Protein AF-A0A9D5DMY6-F1 (afdb_monomer)

Radius of gyration: 23.55 Å; Cα contacts (8 Å, |Δi|>4): 207; chains: 1; bounding box: 53×50×68 Å

Solvent-accessible surface area (backbone atoms only — not comparable to full-atom values): 11155 Å² total; per-residue (Å²): 135,60,70,64,59,59,49,52,59,48,48,54,53,47,53,51,51,44,48,54,36,50,52,50,26,50,52,25,48,51,47,42,73,74,47,94,54,80,62,29,62,55,25,51,52,49,24,53,51,29,49,51,52,39,57,52,52,29,71,75,62,81,53,55,72,67,31,50,52,48,51,49,54,48,52,53,47,25,54,50,26,44,51,49,14,53,50,26,47,56,51,32,78,48,63,64,59,62,54,49,76,69,39,96,70,62,87,77,63,56,69,70,57,56,53,54,49,72,70,53,39,70,51,13,52,26,17,20,26,42,15,25,14,51,29,25,41,52,49,23,48,54,46,49,50,47,69,75,70,43,90,80,49,46,70,67,55,52,53,49,50,48,48,55,56,60,65,32,63,59,63,68,47,84,72,90,51,66,81,85,53,66,32,35,70,45,18,21,51,51,19,22,23,48,34,44,52,52,49,48,51,52,52,28,65,77,66,68,58,80,131

Foldseek 3Di:
DDPVVVVVVVLVVLVVVLVVLVVQLVVLVVCLVPDPDPCNVVSVVSNVVSVVVNVVSCVVRVDDPVQVVVLVVLLVLLVVLQVLLVVLQVVLVDQVLVVQVPDPPVPPDDPVNSVVSVVQDSLLSSLLSNLLSVLSNVLSVLSVCLSVPPPGDDVVSLVVSLVVLCPDCLQPDPPPDPPVPSHSPNSNSNNNNVNSVVVSVCSCVVVVDDD

Secondary structure (DSSP, 8-state):
--HHHHHHHHHHHHHHHHHHHHHHHHHHHHHHHH--STHHHHHHHHHHHHHHHHHHHHHHHT--HHHHHHHHHHHHHHHHHHHHHHHHHHHTTS-HHHHHHT-TTGGGS-HHHHHHHHTS-HHHHHHHHHHHHHHHHHHHHHHHHHHHH-SS--HHHHHHHHHHHHTSHHHHS-----TT---HHHHHHHHHHHHHHHHHHHHHHHTT---

Nearest PDB structures (foldseek):
  3i9w-assembly1_A  TM=2.716E-01  e=3.504E-01  Escherichia coli K-12
  6v1v-assembly1_A  TM=2.824E-01  e=7.196E+00  Bacillus thuringiensis
  6uuj-assembly3_H  TM=2.412E-01  e=6.245E+00  Mycobacterium tuberculosis H37Rv

Organism: NCBI:txid444060

pLDDT: mean 80.14, std 13.22, range [41.59, 97.25]

Sequence (211 aa):
MTDYRKRMFRGAKIEDCIRDFIDMESCALEQIRNDETEFVLFSKGMHTAYQFVVNRMVRDFEYNKEELKLKQKLSELEKMYRRLAETNLEQSKQDLFQTVEQSYYDVDVPEDALEELKELSPDYQKGMFEGMSFAYEDVANYISIIISNVENINDKSVNQLISLISSNNFVNKEIDLDEESKTYKSGFASGAKAGFKLTVVELKERFSV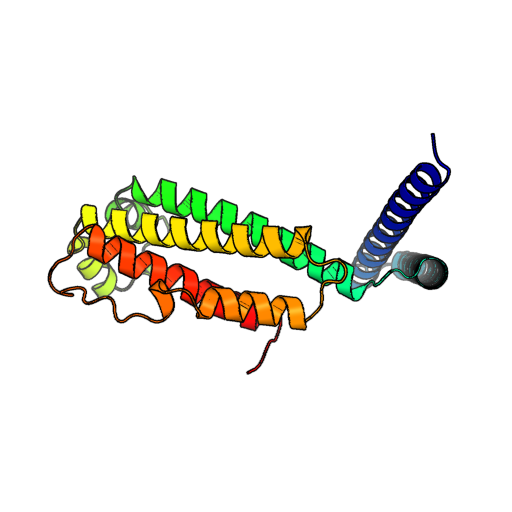HV

Mean predicted aligned error: 13.04 Å

Structure (mmCIF, N/CA/C/O backbone):
data_AF-A0A9D5DMY6-F1
#
_entry.id   AF-A0A9D5DMY6-F1
#
loop_
_atom_site.group_PDB
_atom_site.id
_atom_site.type_symbol
_atom_site.label_atom_id
_atom_site.label_alt_id
_atom_site.label_comp_id
_atom_site.label_asym_id
_atom_site.label_entity_id
_atom_site.label_seq_id
_atom_site.pdbx_PDB_ins_code
_atom_site.Cartn_x
_atom_site.Cartn_y
_atom_site.Cartn_z
_atom_site.occupancy
_atom_site.B_iso_or_equiv
_atom_site.auth_seq_id
_atom_site.auth_comp_id
_atom_site.auth_asym_id
_atom_site.auth_atom_id
_atom_site.pdbx_PDB_model_num
ATOM 1 N N . MET A 1 1 ? -22.949 33.245 11.644 1.00 47.78 1 MET A N 1
ATOM 2 C CA . MET A 1 1 ? -22.132 32.011 11.581 1.00 47.78 1 MET A CA 1
ATOM 3 C C . MET A 1 1 ? -22.892 30.909 12.295 1.00 47.78 1 MET A C 1
ATOM 5 O O . MET A 1 1 ? -23.075 30.985 13.503 1.00 47.78 1 MET A O 1
ATOM 9 N N . THR A 1 2 ? -23.448 30.000 11.506 1.00 44.19 2 THR A N 1
ATOM 10 C CA . THR A 1 2 ? -24.515 29.059 11.854 1.00 44.19 2 THR A CA 1
ATOM 11 C C . THR A 1 2 ? -24.075 28.022 12.883 1.00 44.19 2 THR A C 1
ATOM 13 O O . THR A 1 2 ? -22.950 27.528 12.861 1.00 44.19 2 THR A O 1
ATOM 16 N N . ASP A 1 3 ? -24.993 27.698 13.787 1.00 51.50 3 ASP A N 1
ATOM 17 C CA . ASP A 1 3 ? -24.846 26.790 14.929 1.00 51.50 3 ASP A CA 1
ATOM 18 C C . ASP A 1 3 ? -24.268 25.407 14.550 1.00 51.50 3 ASP A C 1
ATOM 20 O O . ASP A 1 3 ? -23.544 24.781 15.319 1.00 51.50 3 ASP A O 1
ATOM 24 N N . TYR A 1 4 ? -24.478 24.996 13.296 1.00 45.81 4 TYR A N 1
ATOM 25 C CA . TYR A 1 4 ? -23.876 23.828 12.654 1.00 45.81 4 TYR A CA 1
ATOM 26 C C . TYR A 1 4 ? -22.339 23.851 12.633 1.00 45.81 4 TYR A C 1
ATOM 28 O O . TYR A 1 4 ? -21.707 22.885 13.049 1.00 45.81 4 TYR A O 1
ATOM 36 N N . ARG A 1 5 ? -21.711 24.974 12.239 1.00 41.59 5 ARG A N 1
ATOM 37 C CA . ARG A 1 5 ? -20.241 25.103 12.274 1.00 41.59 5 ARG A CA 1
ATOM 38 C C . ARG A 1 5 ? -19.723 24.967 13.703 1.00 41.59 5 ARG A C 1
ATOM 40 O O . ARG A 1 5 ? -18.728 24.292 13.917 1.00 41.59 5 ARG A O 1
ATOM 47 N N . LYS A 1 6 ? -20.405 25.553 14.695 1.00 49.75 6 LYS A N 1
ATOM 48 C CA . LYS A 1 6 ? -20.010 25.429 16.110 1.00 49.75 6 LYS A CA 1
ATOM 49 C C . LYS A 1 6 ? -20.139 23.995 16.630 1.00 49.75 6 LYS A C 1
ATOM 51 O O . LYS A 1 6 ? -19.290 23.590 17.415 1.00 49.75 6 LYS A O 1
ATOM 56 N N . ARG A 1 7 ? -21.155 23.234 16.202 1.00 55.56 7 ARG A N 1
ATOM 57 C CA . ARG A 1 7 ? -21.294 21.804 16.534 1.00 55.56 7 ARG A CA 1
ATOM 58 C C . ARG A 1 7 ? -20.220 20.955 15.858 1.00 55.56 7 ARG A C 1
ATOM 60 O O . ARG A 1 7 ? -19.576 20.195 16.561 1.00 55.56 7 ARG A O 1
ATOM 67 N N . MET A 1 8 ? -19.938 21.174 14.573 1.00 49.50 8 MET A N 1
ATOM 68 C CA . MET A 1 8 ? -18.842 20.513 13.842 1.00 49.50 8 MET A CA 1
ATOM 69 C C . MET A 1 8 ? -17.470 20.788 14.482 1.00 49.50 8 MET A C 1
ATOM 71 O O . MET A 1 8 ? -16.704 19.866 14.724 1.00 49.50 8 MET A O 1
ATOM 75 N N . PHE A 1 9 ? -17.179 22.043 14.851 1.00 51.41 9 PHE A N 1
ATOM 76 C CA . PHE A 1 9 ? -15.938 22.400 15.556 1.00 51.41 9 PHE A CA 1
ATOM 77 C C . PHE A 1 9 ? -15.857 21.825 16.977 1.00 51.41 9 PHE A C 1
ATOM 79 O O . PHE A 1 9 ? -14.757 21.649 17.494 1.00 51.41 9 PHE A O 1
ATOM 86 N N . ARG A 1 10 ? -16.994 21.579 17.640 1.00 58.56 10 ARG A N 1
ATOM 87 C CA . ARG A 1 10 ? -17.034 20.891 18.939 1.00 58.56 10 ARG A CA 1
ATOM 88 C C . ARG A 1 10 ? -16.872 19.380 18.770 1.00 58.56 10 ARG A C 1
ATOM 90 O O . ARG A 1 10 ? -16.133 18.807 19.550 1.00 58.56 10 ARG A O 1
ATOM 97 N N . GLY A 1 11 ? -17.490 18.778 17.752 1.00 59.38 11 GLY A N 1
ATOM 98 C CA . GLY A 1 11 ? -17.336 17.364 17.397 1.00 59.38 11 GLY A CA 1
ATOM 99 C C . GLY A 1 11 ? -15.883 17.014 17.086 1.00 59.38 11 GLY A C 1
ATOM 100 O O . GLY A 1 11 ? -15.313 16.192 17.787 1.00 59.38 11 GLY A O 1
ATOM 101 N N . ALA A 1 12 ? -15.239 17.755 16.176 1.00 60.34 12 ALA A N 1
ATOM 102 C CA . ALA A 1 12 ? -13.826 17.553 15.835 1.00 60.34 12 ALA A CA 1
ATOM 103 C C . ALA A 1 12 ? -12.894 17.644 17.062 1.00 60.34 12 ALA A C 1
ATOM 105 O O . ALA A 1 12 ? -12.031 16.799 17.254 1.00 60.34 12 ALA A O 1
ATOM 106 N N . LYS A 1 13 ? -13.122 18.612 17.963 1.00 72.81 13 LYS A N 1
ATOM 107 C CA . LYS A 1 13 ? -12.342 18.731 19.210 1.00 72.81 13 LYS A CA 1
ATOM 108 C C . LYS A 1 13 ? -12.569 17.578 20.184 1.00 72.81 13 LYS A C 1
ATOM 110 O O . LYS A 1 13 ? -11.696 17.280 20.988 1.00 72.81 13 LYS A O 1
ATOM 115 N N . ILE A 1 14 ? -13.758 16.989 20.171 1.00 72.25 14 ILE A N 1
ATOM 116 C CA . ILE A 1 14 ? -14.109 15.885 21.061 1.00 72.25 14 ILE A CA 1
ATOM 117 C C . ILE A 1 14 ? -13.548 14.577 20.508 1.00 72.25 14 ILE A C 1
ATOM 119 O O . ILE A 1 14 ? -13.027 13.790 21.287 1.00 72.25 14 ILE A O 1
ATOM 123 N N . GLU A 1 15 ? -13.559 14.388 19.189 1.00 71.62 15 GLU A N 1
ATOM 124 C CA . GLU A 1 15 ? -12.861 13.292 18.509 1.00 71.62 15 GLU A CA 1
ATOM 125 C C . GLU A 1 15 ? -11.348 13.330 18.753 1.00 71.62 15 GLU A C 1
ATOM 127 O O . GLU A 1 15 ? -10.766 12.289 19.063 1.00 71.62 15 GLU A O 1
ATOM 132 N N . ASP A 1 16 ? -10.730 14.516 18.687 1.00 75.81 16 ASP A N 1
ATOM 133 C CA . ASP A 1 16 ? -9.316 14.715 19.029 1.00 75.81 16 ASP A CA 1
ATOM 134 C C . ASP A 1 16 ? -9.046 14.320 20.490 1.00 75.81 16 ASP A C 1
ATOM 136 O O . ASP A 1 16 ? -8.151 13.525 20.761 1.00 75.81 16 ASP A O 1
ATOM 140 N N . CYS A 1 17 ? -9.883 14.766 21.436 1.00 78.75 17 CYS A N 1
ATOM 141 C CA . CYS A 1 17 ? -9.757 14.359 22.839 1.00 78.75 17 CYS A CA 1
ATOM 142 C C . CYS A 1 17 ? -9.954 12.849 23.048 1.00 78.75 17 CYS A C 1
ATOM 144 O O . CYS A 1 17 ? -9.254 12.251 23.862 1.00 78.75 17 CYS A O 1
ATOM 146 N N . ILE A 1 18 ? -10.903 12.216 22.346 1.00 79.75 18 ILE A N 1
ATOM 147 C CA . ILE A 1 18 ? -11.092 10.758 22.413 1.00 79.75 18 ILE A CA 1
ATOM 148 C C . ILE A 1 18 ? -9.828 10.049 21.915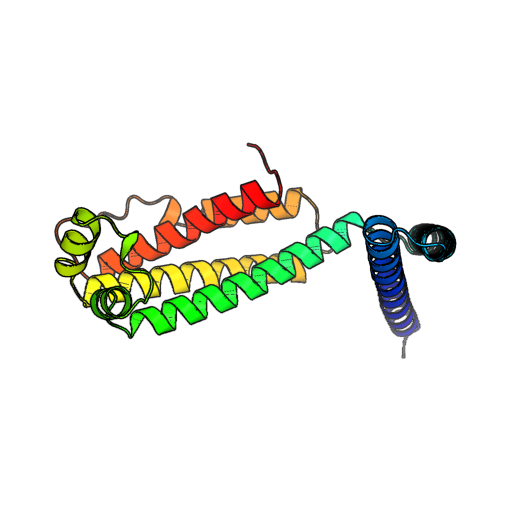 1.00 79.75 18 ILE A C 1
ATOM 150 O O . ILE A 1 18 ? -9.394 9.085 22.544 1.00 79.75 18 ILE A O 1
ATOM 154 N N . ARG A 1 19 ? -9.221 10.534 20.823 1.00 80.06 19 ARG A N 1
ATOM 155 C CA . ARG A 1 19 ? -7.981 9.975 20.270 1.00 80.06 19 ARG A CA 1
ATOM 156 C C . ARG A 1 19 ? -6.813 10.123 21.246 1.00 80.06 19 ARG A C 1
ATOM 158 O O . ARG A 1 19 ? -6.161 9.123 21.528 1.00 80.06 19 ARG A O 1
ATOM 165 N N . ASP A 1 20 ? -6.630 11.299 21.841 1.00 84.12 20 ASP A N 1
ATOM 166 C CA . ASP A 1 20 ? -5.591 11.531 22.851 1.00 84.12 20 ASP A CA 1
ATOM 167 C C . ASP A 1 20 ? -5.714 10.543 24.024 1.00 84.12 20 ASP A C 1
ATOM 169 O O . ASP A 1 20 ? -4.726 9.962 24.471 1.00 84.12 20 ASP A O 1
ATOM 173 N N . PHE A 1 21 ? -6.937 10.290 24.504 1.00 85.38 21 PHE A N 1
ATOM 174 C CA . PHE A 1 21 ? -7.157 9.325 25.582 1.00 85.38 21 PHE A CA 1
ATOM 175 C C . PHE A 1 21 ? -6.931 7.867 25.160 1.00 85.38 21 PHE A C 1
ATOM 177 O O . PHE A 1 21 ? -6.506 7.071 25.996 1.00 85.38 21 PHE A O 1
ATOM 184 N N . ILE A 1 22 ? -7.172 7.504 23.896 1.00 82.81 22 ILE A N 1
ATOM 185 C CA . ILE A 1 22 ? -6.845 6.171 23.357 1.00 82.81 22 ILE A CA 1
ATOM 186 C C . ILE A 1 22 ? -5.324 5.976 23.266 1.00 82.81 22 ILE A C 1
ATOM 188 O O . ILE A 1 22 ? -4.818 4.896 23.590 1.00 82.81 22 ILE A O 1
ATOM 192 N N . ASP A 1 23 ? -4.586 7.007 22.863 1.00 85.19 23 ASP A N 1
ATOM 193 C CA . ASP A 1 23 ? -3.125 6.952 22.781 1.00 85.19 23 ASP A CA 1
ATOM 194 C C . ASP A 1 23 ? -2.513 6.845 24.189 1.00 85.19 23 ASP A C 1
ATOM 196 O O . ASP A 1 23 ? -1.637 6.011 24.436 1.00 85.19 23 ASP A O 1
ATOM 200 N N . MET A 1 24 ? -3.051 7.595 25.159 1.00 86.69 24 MET A N 1
ATOM 201 C CA . MET A 1 24 ? -2.672 7.475 26.573 1.00 86.69 24 MET A CA 1
ATOM 202 C C . MET A 1 24 ? -3.040 6.108 27.177 1.00 86.69 24 MET A C 1
ATOM 204 O O . MET A 1 24 ? -2.240 5.537 27.920 1.00 86.69 24 MET A O 1
ATOM 208 N N . GLU A 1 25 ? -4.214 5.551 26.847 1.00 87.50 25 GLU A N 1
ATOM 209 C CA . GLU A 1 25 ? -4.630 4.192 27.238 1.00 87.50 25 GLU A CA 1
ATOM 210 C C . GLU A 1 25 ? -3.621 3.142 26.752 1.00 87.50 25 GLU A C 1
ATOM 212 O O . GLU A 1 25 ? -3.266 2.231 27.508 1.00 87.50 25 GLU A O 1
ATOM 217 N N . SER A 1 26 ? -3.165 3.278 25.503 1.00 84.12 26 SER A N 1
ATOM 218 C CA . SER A 1 26 ? -2.227 2.358 24.851 1.00 84.12 26 SER A CA 1
ATOM 219 C C . SER A 1 26 ? -0.826 2.464 25.455 1.00 84.12 26 SER A C 1
ATOM 221 O O . SER A 1 26 ? -0.232 1.444 25.798 1.00 84.12 26 SER A O 1
ATOM 223 N N . CYS A 1 27 ? -0.343 3.686 25.694 1.00 85.81 27 CYS A N 1
ATOM 224 C CA . CYS A 1 27 ? 0.931 3.932 26.369 1.00 85.81 27 CYS A CA 1
ATOM 225 C C . CYS A 1 27 ? 0.942 3.353 27.797 1.00 85.81 27 CYS A C 1
ATOM 227 O O . CYS A 1 27 ? 1.873 2.646 28.180 1.00 85.81 27 CYS A O 1
ATOM 229 N N . ALA A 1 28 ? -0.136 3.555 28.565 1.00 85.56 28 ALA A N 1
ATOM 230 C CA . ALA A 1 28 ? -0.273 2.960 29.895 1.00 85.56 28 ALA A CA 1
ATOM 231 C C . ALA A 1 28 ? -0.290 1.420 29.843 1.00 85.56 28 ALA A C 1
ATOM 233 O O . ALA A 1 28 ? 0.262 0.765 30.724 1.00 85.56 28 ALA A O 1
ATOM 234 N N . LEU A 1 29 ? -0.888 0.822 28.806 1.00 85.31 29 LEU A N 1
ATOM 235 C CA . LEU A 1 29 ? -0.885 -0.630 28.615 1.00 85.31 29 LEU A CA 1
ATOM 236 C C . LEU A 1 29 ? 0.511 -1.179 28.296 1.00 85.31 29 LEU A C 1
ATOM 238 O O . LEU A 1 29 ? 0.875 -2.243 28.795 1.00 85.31 29 LEU A O 1
ATOM 242 N N . GLU A 1 30 ? 1.295 -0.470 27.487 1.00 85.00 30 GLU A N 1
ATOM 243 C CA . GLU A 1 30 ? 2.692 -0.827 27.218 1.00 85.00 30 GLU A CA 1
ATOM 244 C C . GLU A 1 30 ? 3.554 -0.723 28.476 1.00 85.00 30 GLU A C 1
ATOM 246 O O . GLU A 1 30 ? 4.330 -1.634 28.755 1.00 85.00 30 GLU A O 1
ATOM 251 N N . GLN A 1 31 ? 3.355 0.318 29.290 1.00 83.94 31 GLN A N 1
ATOM 252 C CA . GLN A 1 31 ? 4.013 0.448 30.592 1.00 83.94 31 GLN A CA 1
ATOM 253 C C . GLN A 1 31 ? 3.684 -0.743 31.501 1.00 83.94 31 GLN A C 1
ATOM 255 O O . GLN A 1 31 ? 4.590 -1.362 32.040 1.00 83.94 31 GLN A O 1
ATOM 260 N N . ILE A 1 32 ? 2.416 -1.165 31.588 1.00 86.00 32 ILE A N 1
ATOM 261 C CA . ILE A 1 32 ? 2.023 -2.363 32.360 1.00 86.00 32 ILE A CA 1
ATOM 262 C C . ILE A 1 32 ? 2.742 -3.632 31.877 1.00 86.00 32 ILE A C 1
ATOM 264 O O . ILE A 1 32 ? 3.010 -4.517 32.686 1.00 86.00 32 ILE A O 1
ATOM 268 N N . ARG A 1 33 ? 2.988 -3.760 30.568 1.00 82.88 33 ARG A N 1
ATOM 269 C CA . ARG A 1 33 ? 3.619 -4.947 29.969 1.00 82.88 33 ARG A CA 1
ATOM 270 C C . ARG A 1 33 ? 5.134 -4.980 30.158 1.00 82.88 33 ARG A C 1
ATOM 272 O O . ARG A 1 33 ? 5.691 -6.072 30.177 1.00 82.88 33 ARG A O 1
ATOM 279 N N . ASN A 1 34 ? 5.767 -3.815 30.269 1.00 80.00 34 ASN A N 1
ATOM 280 C CA . ASN A 1 34 ? 7.222 -3.672 30.261 1.00 80.00 34 ASN A CA 1
ATOM 281 C C . ASN A 1 34 ? 7.824 -3.354 31.643 1.00 80.00 34 ASN A C 1
ATOM 283 O O . ASN A 1 34 ? 9.029 -3.515 31.810 1.00 80.00 34 ASN A O 1
ATOM 287 N N . ASP A 1 35 ? 7.029 -2.904 32.621 1.00 73.19 35 ASP A N 1
ATOM 288 C CA . ASP A 1 35 ? 7.499 -2.632 33.986 1.00 73.19 35 ASP A CA 1
ATOM 289 C C . ASP A 1 35 ? 7.342 -3.854 34.912 1.00 73.19 35 ASP A C 1
ATOM 291 O O . ASP A 1 35 ? 6.283 -4.476 34.974 1.00 73.19 35 ASP A O 1
ATOM 295 N N . GLU A 1 36 ? 8.372 -4.144 35.713 1.00 64.25 36 GLU A N 1
ATOM 296 C CA . GLU A 1 36 ? 8.329 -5.128 36.816 1.00 64.25 36 GLU A CA 1
ATOM 297 C C . GLU A 1 36 ? 8.209 -4.456 38.202 1.00 64.25 36 GLU A C 1
ATOM 299 O O . GLU A 1 36 ? 8.236 -5.116 39.242 1.00 64.25 36 GLU A O 1
ATOM 304 N N . THR A 1 37 ? 8.088 -3.126 38.234 1.00 70.69 37 THR A N 1
ATOM 305 C CA . THR A 1 37 ? 8.169 -2.311 39.455 1.00 70.69 37 THR A CA 1
ATOM 306 C C . THR A 1 37 ? 6.796 -1.917 40.027 1.00 70.69 37 THR A C 1
ATOM 308 O O . THR A 1 37 ? 5.738 -2.177 39.456 1.00 70.69 37 THR A O 1
ATOM 311 N N . GLU A 1 38 ? 6.789 -1.246 41.183 1.00 65.25 38 GLU A N 1
ATOM 312 C CA . GLU A 1 38 ? 5.582 -0.742 41.867 1.00 65.25 38 GLU A CA 1
ATOM 313 C C . GLU A 1 38 ? 4.736 0.219 40.991 1.00 65.25 38 GLU A C 1
ATOM 315 O O . GLU A 1 38 ? 3.526 0.362 41.192 1.00 65.25 38 GLU A O 1
ATOM 320 N N . PHE A 1 39 ? 5.334 0.798 39.940 1.00 71.50 39 PHE A N 1
ATOM 321 C CA . PHE A 1 39 ? 4.656 1.630 38.940 1.00 71.50 39 PHE A CA 1
ATOM 322 C C . PHE A 1 39 ? 3.632 0.873 38.077 1.00 71.50 39 PHE A C 1
ATOM 324 O O . PHE A 1 39 ? 2.765 1.505 37.466 1.00 71.50 39 PHE A O 1
ATOM 331 N N . VAL A 1 40 ? 3.635 -0.466 38.077 1.00 80.94 40 VAL A N 1
ATOM 332 C CA . VAL A 1 40 ? 2.618 -1.275 37.380 1.00 80.94 40 VAL A CA 1
ATOM 333 C C . VAL A 1 40 ? 1.217 -1.025 37.941 1.00 80.94 40 VAL A C 1
ATOM 335 O O . VAL A 1 40 ? 0.250 -0.946 37.183 1.00 80.94 40 VAL A O 1
ATOM 338 N N . LEU A 1 41 ? 1.078 -0.886 39.265 1.00 82.31 41 LEU A N 1
ATOM 339 C CA . LEU A 1 41 ? -0.213 -0.613 39.914 1.00 82.31 41 LEU A CA 1
ATOM 340 C C . LEU A 1 41 ? -0.760 0.760 39.519 1.00 82.31 41 LEU A C 1
ATOM 342 O O . LEU A 1 41 ? -1.944 0.886 39.203 1.00 82.31 41 LEU A O 1
ATOM 346 N N . PHE A 1 42 ? 0.116 1.765 39.478 1.00 83.94 42 PHE A N 1
ATOM 347 C CA . PHE A 1 42 ? -0.226 3.100 39.000 1.00 83.94 42 PHE A CA 1
ATOM 348 C C . PHE A 1 42 ? -0.661 3.065 37.528 1.00 83.94 42 PHE A C 1
ATOM 350 O O . PHE A 1 42 ? -1.747 3.539 37.196 1.00 83.94 42 PHE A O 1
ATOM 357 N N . SER A 1 43 ? 0.119 2.410 36.665 1.00 85.25 43 SER A N 1
ATOM 358 C CA . SER A 1 43 ? -0.170 2.285 35.231 1.00 85.25 43 SER A CA 1
ATOM 359 C C . SER A 1 43 ? -1.475 1.526 34.963 1.00 85.25 43 SER A C 1
ATOM 361 O O . SER A 1 43 ? -2.258 1.934 34.109 1.00 85.25 43 SER A O 1
ATOM 363 N N . LYS A 1 44 ? -1.793 0.490 35.756 1.00 85.25 44 LYS A N 1
ATOM 364 C CA . LYS A 1 44 ? -3.102 -0.197 35.733 1.00 85.25 44 LYS A CA 1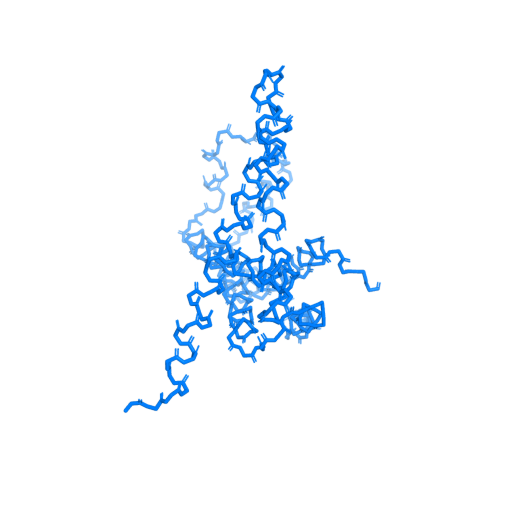
ATOM 365 C C . LYS A 1 44 ? -4.258 0.733 36.098 1.00 85.25 44 LYS A C 1
ATOM 367 O O . LYS A 1 44 ? -5.298 0.701 35.435 1.00 85.25 44 LYS A O 1
ATOM 372 N N . GLY A 1 45 ? -4.083 1.561 37.129 1.00 87.06 45 GLY A N 1
ATOM 373 C CA . GLY A 1 45 ? -5.063 2.578 37.513 1.00 87.06 45 GLY A CA 1
ATOM 374 C C . GLY A 1 45 ? -5.306 3.587 36.389 1.00 87.06 45 GLY A C 1
ATOM 375 O O . GLY A 1 45 ? -6.456 3.853 36.039 1.00 87.06 45 GLY A O 1
ATOM 376 N N . MET A 1 46 ? -4.229 4.073 35.767 1.00 87.69 46 MET A N 1
ATOM 377 C CA . MET A 1 46 ? -4.289 5.011 34.643 1.00 87.69 46 MET A CA 1
ATOM 378 C C . MET A 1 46 ? -4.946 4.394 33.407 1.00 87.69 46 MET A C 1
ATOM 380 O O . MET A 1 46 ? -5.874 4.985 32.861 1.00 87.69 46 MET A O 1
ATOM 384 N N . HIS A 1 47 ? -4.548 3.183 33.010 1.00 89.06 47 HIS A N 1
ATOM 385 C CA . HIS A 1 47 ? -5.167 2.453 31.902 1.00 89.06 47 HIS A CA 1
ATOM 386 C C . HIS A 1 47 ? -6.683 2.304 32.106 1.00 89.06 47 HIS A C 1
ATOM 388 O O . HIS A 1 47 ? -7.464 2.636 31.217 1.00 89.0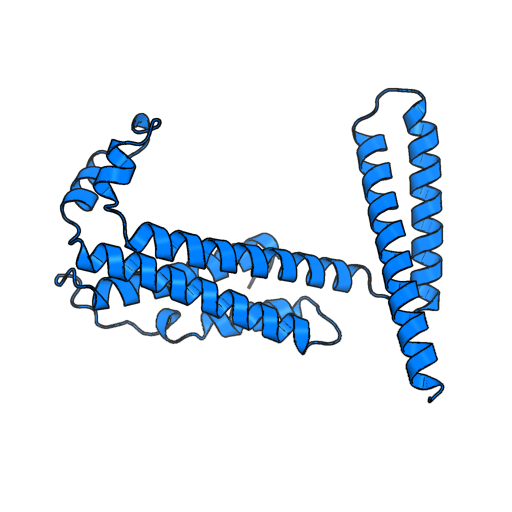6 47 HIS A O 1
ATOM 394 N N . THR A 1 48 ? -7.109 1.907 33.310 1.00 88.12 48 THR A N 1
ATOM 395 C CA . THR A 1 48 ? -8.535 1.765 33.654 1.00 88.12 48 THR A CA 1
ATOM 396 C C . THR A 1 48 ? -9.276 3.106 33.587 1.00 88.12 48 THR A C 1
ATOM 398 O O . THR A 1 48 ? -10.400 3.174 33.085 1.00 88.12 48 THR A O 1
ATOM 401 N N . ALA A 1 49 ? -8.659 4.188 34.072 1.00 87.25 49 ALA A N 1
ATOM 402 C CA . ALA A 1 49 ? -9.245 5.525 34.029 1.00 87.25 49 ALA A CA 1
ATOM 403 C C . ALA A 1 49 ? -9.412 6.029 32.587 1.00 87.25 49 ALA A C 1
ATOM 405 O O . ALA A 1 49 ? -10.497 6.492 32.226 1.00 87.25 49 ALA A O 1
ATOM 406 N N . TYR A 1 50 ? -8.382 5.884 31.748 1.00 88.12 50 TYR A N 1
ATOM 407 C CA . TYR A 1 50 ? -8.451 6.243 30.332 1.00 88.12 50 TYR A CA 1
ATOM 408 C C . TYR A 1 50 ? -9.509 5.424 29.599 1.00 88.12 50 TYR A C 1
ATOM 410 O O . TYR A 1 50 ? -10.362 5.995 28.923 1.00 88.12 50 TYR A O 1
ATOM 418 N N . GLN A 1 51 ? -9.544 4.111 29.822 1.00 84.69 51 GLN A N 1
ATOM 419 C CA . GLN A 1 51 ? -10.551 3.232 29.238 1.00 84.69 51 GLN A CA 1
ATOM 420 C C . GLN A 1 51 ? -11.981 3.655 29.622 1.00 84.69 51 GLN A C 1
ATOM 422 O O . GLN A 1 51 ? -12.875 3.677 28.773 1.00 84.69 51 GLN A O 1
ATOM 427 N N . PHE A 1 52 ? -12.216 4.036 30.883 1.00 85.00 52 PHE A N 1
ATOM 428 C CA . PHE A 1 52 ? -13.523 4.521 31.335 1.00 85.00 52 PHE A CA 1
ATOM 429 C C . PHE A 1 52 ? -13.936 5.825 30.640 1.00 85.00 52 PHE A C 1
ATOM 431 O O . PHE A 1 52 ? -15.080 5.952 30.192 1.00 85.00 52 PHE A O 1
ATOM 438 N N . VAL A 1 53 ? -13.013 6.786 30.535 1.00 82.50 53 VAL A N 1
ATOM 439 C CA . VAL A 1 53 ? -13.256 8.075 29.872 1.00 82.50 53 VAL A CA 1
ATOM 440 C C . VAL A 1 53 ? -13.547 7.867 28.388 1.00 82.50 53 VAL A C 1
ATOM 442 O O . VAL A 1 53 ? -14.566 8.364 27.907 1.00 82.50 53 VAL A O 1
ATOM 445 N N . VAL A 1 54 ? -12.735 7.063 27.693 1.00 82.69 54 VAL A N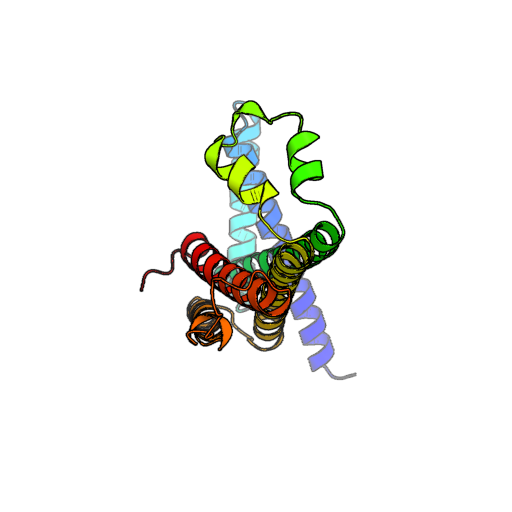 1
ATOM 446 C CA . VAL A 1 54 ? -12.944 6.706 26.282 1.00 82.69 54 VAL A CA 1
ATOM 447 C C . VAL A 1 54 ? -14.318 6.072 26.096 1.00 82.69 54 VAL A C 1
ATOM 449 O O . VAL A 1 54 ? -15.108 6.577 25.309 1.00 82.69 54 VAL A O 1
ATOM 452 N N . ASN A 1 55 ? -14.664 5.034 26.864 1.00 79.06 55 ASN A N 1
ATOM 453 C CA . ASN A 1 55 ? -15.955 4.346 26.731 1.00 79.06 55 ASN A CA 1
ATOM 454 C C . ASN A 1 55 ? -17.151 5.283 26.941 1.00 79.06 55 ASN A C 1
ATOM 456 O O . ASN A 1 55 ? -18.176 5.157 26.267 1.00 79.06 55 ASN A O 1
ATOM 460 N N . ARG A 1 56 ? -17.033 6.231 27.876 1.00 81.38 56 ARG A N 1
ATOM 461 C CA . ARG A 1 56 ? -18.073 7.230 28.113 1.00 81.38 56 ARG A CA 1
ATOM 462 C C . ARG A 1 56 ? -18.188 8.206 26.946 1.00 81.38 56 ARG A C 1
ATOM 464 O O . ARG A 1 56 ? -19.291 8.406 26.453 1.00 81.38 56 ARG A O 1
ATOM 471 N N . MET A 1 57 ? -17.075 8.787 26.508 1.00 77.75 57 MET A N 1
ATOM 472 C CA . MET A 1 57 ? -17.067 9.764 25.418 1.00 77.75 57 MET A CA 1
ATOM 473 C C . MET A 1 57 ? -17.521 9.139 24.098 1.00 77.75 57 MET A C 1
ATOM 475 O O . MET A 1 57 ? -18.302 9.747 23.378 1.00 77.75 57 MET A O 1
ATOM 479 N N . VAL A 1 58 ? -17.106 7.901 23.828 1.00 75.62 58 VAL A N 1
ATOM 480 C CA . VAL A 1 58 ? -17.511 7.131 22.650 1.00 75.62 58 VAL A CA 1
ATOM 481 C C . VAL A 1 58 ? -19.022 6.938 22.589 1.00 75.62 58 VAL A C 1
ATOM 483 O O . VAL A 1 58 ? -19.642 7.237 21.570 1.00 75.62 58 VAL A O 1
ATOM 486 N N . ARG A 1 59 ? -19.625 6.489 23.696 1.00 75.00 59 ARG A N 1
ATOM 487 C CA . ARG A 1 59 ? -21.076 6.301 23.797 1.00 75.00 59 ARG A CA 1
ATOM 488 C C . ARG A 1 59 ? -21.841 7.609 23.607 1.00 75.00 59 ARG A C 1
ATOM 490 O O . ARG A 1 59 ? -22.913 7.602 23.015 1.00 75.00 59 ARG A O 1
ATOM 497 N N . ASP A 1 60 ? -21.303 8.705 24.130 1.00 73.00 60 ASP A N 1
ATOM 498 C CA . ASP A 1 60 ? -21.982 9.998 24.129 1.00 73.00 60 ASP A CA 1
ATOM 499 C C . ASP A 1 60 ? -21.840 10.740 22.772 1.00 73.00 60 ASP A C 1
ATOM 501 O O . ASP A 1 60 ? -22.599 11.675 22.523 1.00 73.00 60 ASP A O 1
ATOM 505 N N . PHE A 1 61 ? -20.909 10.327 21.893 1.00 66.38 61 PHE A N 1
ATOM 506 C CA . PHE A 1 61 ? -20.581 11.006 20.622 1.00 66.38 61 PHE A CA 1
ATOM 507 C C . PHE A 1 61 ? -20.668 10.131 19.358 1.00 66.38 61 PHE A C 1
ATOM 509 O O . PHE A 1 61 ? -20.181 10.551 18.314 1.00 66.38 61 PHE A O 1
ATOM 516 N N . GLU A 1 62 ? -21.285 8.944 19.427 1.00 64.50 62 GLU A N 1
ATOM 517 C CA . GLU A 1 62 ? -21.386 7.997 18.292 1.00 64.50 62 GLU A CA 1
ATOM 518 C C . GLU A 1 62 ? -20.023 7.685 17.629 1.00 64.50 62 GLU A C 1
ATOM 520 O O . GLU A 1 62 ? -19.929 7.427 16.434 1.00 64.50 62 GLU A O 1
ATOM 525 N N . TYR A 1 63 ? -18.938 7.693 18.407 1.00 63.66 63 TYR A N 1
ATOM 526 C CA . TYR A 1 63 ? -17.581 7.473 17.901 1.00 63.66 63 TYR A CA 1
ATOM 527 C C . TYR A 1 63 ? -17.288 5.982 17.689 1.00 63.66 63 TYR A C 1
ATOM 529 O O . TYR A 1 63 ? -17.452 5.181 18.607 1.00 63.66 63 TYR A O 1
ATOM 537 N N . ASN A 1 64 ? -16.752 5.585 16.535 1.00 69.19 64 ASN A N 1
ATOM 538 C CA . ASN A 1 64 ? -16.387 4.189 16.287 1.00 69.19 64 ASN A CA 1
ATOM 539 C C . ASN A 1 64 ? -14.863 3.959 16.400 1.00 69.19 64 ASN A C 1
ATOM 541 O O . ASN A 1 64 ? -14.084 4.295 15.507 1.00 69.19 64 ASN A O 1
ATOM 545 N N . LYS A 1 65 ? -14.420 3.354 17.517 1.00 66.25 65 LYS A N 1
ATOM 546 C CA . LYS A 1 65 ? -12.994 3.066 17.799 1.00 66.25 65 LYS A CA 1
ATOM 547 C C . LYS A 1 65 ? -12.368 2.118 16.768 1.00 66.25 65 LYS A C 1
ATOM 549 O O . LYS A 1 65 ? -11.178 2.239 16.486 1.00 66.25 65 LYS A O 1
ATOM 554 N N . GLU A 1 66 ? -13.129 1.171 16.227 1.00 69.44 66 GLU A N 1
ATOM 555 C CA . GLU A 1 66 ? -12.623 0.213 15.233 1.00 69.44 66 GLU A CA 1
ATOM 556 C C . GLU A 1 66 ? -12.425 0.876 13.871 1.00 69.44 66 GLU A C 1
ATOM 558 O O . GLU A 1 66 ? -11.375 0.719 13.249 1.00 69.44 66 GLU A O 1
ATOM 563 N N . GLU A 1 67 ? -13.381 1.706 13.464 1.00 69.88 67 GLU A N 1
ATOM 564 C CA . GLU A 1 67 ? -13.277 2.529 12.262 1.00 69.88 67 GLU A CA 1
ATOM 565 C C . GLU A 1 67 ? -12.061 3.461 12.311 1.00 69.88 67 GLU A C 1
ATOM 567 O O . GLU A 1 67 ? -11.298 3.536 11.347 1.00 69.88 67 GLU A O 1
ATOM 572 N N . LEU A 1 68 ? -11.833 4.146 13.438 1.00 68.75 68 LEU A N 1
ATOM 573 C CA . LEU A 1 68 ? -10.686 5.043 13.587 1.00 68.75 68 LEU A CA 1
ATOM 574 C C . LEU A 1 68 ? -9.360 4.295 13.412 1.00 68.75 68 LEU A C 1
ATOM 576 O O . LEU A 1 68 ? -8.464 4.775 12.715 1.00 68.75 68 LEU A O 1
ATOM 580 N N . LYS A 1 69 ? -9.254 3.104 14.013 1.00 78.31 69 LYS A N 1
ATOM 581 C CA . LYS A 1 69 ? -8.083 2.235 13.869 1.00 78.31 69 LYS A CA 1
ATOM 582 C C . LYS A 1 69 ? -7.882 1.814 12.415 1.00 78.31 69 LYS A C 1
ATOM 584 O O . LYS A 1 69 ? -6.752 1.830 11.935 1.00 78.31 69 LYS A O 1
ATOM 589 N N . LEU A 1 70 ? -8.950 1.464 11.695 1.00 83.62 70 LEU A N 1
ATOM 590 C CA . LEU A 1 70 ? -8.864 1.122 10.271 1.00 83.62 70 LEU A CA 1
ATOM 591 C C . LEU A 1 70 ? -8.449 2.327 9.422 1.00 83.62 70 LEU A C 1
ATOM 593 O O . LEU A 1 70 ? -7.558 2.206 8.582 1.00 83.62 70 LEU A O 1
ATOM 597 N N . LYS A 1 71 ? -9.026 3.504 9.676 1.00 85.50 71 LYS A N 1
ATOM 598 C CA . LYS A 1 71 ? -8.676 4.754 8.989 1.00 85.50 71 LYS A CA 1
ATOM 599 C C . LYS A 1 71 ? -7.210 5.135 9.203 1.00 85.50 71 LYS A C 1
ATOM 601 O O . LYS A 1 71 ? -6.537 5.524 8.250 1.00 85.50 71 LYS A O 1
ATOM 606 N N . GLN A 1 72 ? -6.704 4.989 10.428 1.00 85.06 72 GLN A N 1
ATOM 607 C CA . GLN A 1 72 ? -5.289 5.194 10.751 1.00 85.06 72 GLN A CA 1
ATOM 608 C C . GLN A 1 72 ? -4.394 4.200 10.003 1.00 85.06 72 GLN A C 1
ATOM 610 O O . GLN A 1 72 ? -3.484 4.633 9.299 1.00 85.06 72 GLN A O 1
ATOM 615 N N . LYS A 1 73 ? -4.706 2.896 10.051 1.00 87.50 73 LYS A N 1
ATOM 616 C CA . LYS A 1 73 ? -3.960 1.858 9.316 1.00 87.50 73 LYS A CA 1
ATOM 617 C C . LYS A 1 73 ? -3.906 2.129 7.811 1.00 87.50 73 LYS A C 1
ATOM 619 O O . LYS A 1 73 ? -2.853 1.983 7.195 1.00 87.50 73 LYS A O 1
ATOM 624 N N . LEU A 1 74 ? -5.026 2.539 7.213 1.00 91.06 74 LEU A N 1
ATOM 625 C CA . LEU A 1 74 ? -5.069 2.917 5.800 1.00 91.06 74 LEU A CA 1
ATOM 626 C C . LEU A 1 74 ? -4.223 4.168 5.517 1.00 91.06 74 LEU A C 1
ATOM 628 O O . LEU A 1 74 ? -3.509 4.190 4.522 1.00 91.06 74 LEU A O 1
ATOM 632 N N . SER A 1 75 ? -4.233 5.184 6.385 1.00 90.88 75 SER A N 1
ATOM 633 C CA . SER A 1 75 ? -3.384 6.373 6.203 1.00 90.88 75 SER A CA 1
ATOM 634 C C . SER A 1 75 ? -1.889 6.054 6.315 1.00 90.88 75 SER A C 1
ATOM 636 O O . SER A 1 75 ? -1.073 6.620 5.588 1.00 90.88 75 SER A O 1
ATOM 638 N N . GLU A 1 76 ? -1.507 5.139 7.203 1.00 90.81 76 GLU A N 1
ATOM 639 C CA . GLU A 1 76 ? -0.124 4.661 7.302 1.00 90.81 76 GLU A CA 1
ATOM 640 C C . GLU A 1 76 ? 0.306 3.916 6.037 1.00 90.81 76 GLU A C 1
ATOM 642 O O . GLU A 1 76 ? 1.392 4.172 5.516 1.00 90.81 76 GLU A O 1
ATOM 647 N N . LEU A 1 77 ? -0.566 3.054 5.504 1.00 93.69 77 LEU A N 1
ATOM 648 C CA . LEU A 1 77 ? -0.343 2.372 4.229 1.00 93.69 77 LEU A CA 1
ATOM 649 C C . LEU A 1 77 ? -0.226 3.352 3.062 1.00 93.69 77 LEU A C 1
ATOM 651 O O . LEU A 1 77 ? 0.683 3.212 2.254 1.00 93.69 77 LEU A O 1
ATOM 655 N N . GLU A 1 78 ? -1.092 4.364 2.986 1.00 95.38 78 GLU A N 1
ATOM 656 C CA . GLU A 1 78 ? -1.011 5.406 1.956 1.00 95.38 78 GLU A CA 1
ATOM 657 C C . GLU A 1 78 ? 0.378 6.062 1.948 1.00 95.38 78 GLU A C 1
ATOM 659 O O . GLU A 1 78 ? 1.039 6.127 0.912 1.00 95.38 78 GLU A O 1
ATOM 664 N N . LYS A 1 79 ? 0.863 6.486 3.122 1.00 94.69 79 LYS A N 1
ATOM 665 C CA . LYS A 1 79 ? 2.193 7.095 3.271 1.00 94.69 79 LYS A CA 1
ATOM 666 C C . LYS A 1 79 ? 3.313 6.123 2.914 1.00 94.69 79 LYS A C 1
ATOM 668 O O . LYS A 1 79 ? 4.292 6.530 2.292 1.00 94.69 79 LYS A O 1
ATOM 673 N N . MET A 1 80 ? 3.186 4.858 3.311 1.00 95.31 80 MET A N 1
ATOM 674 C CA . MET A 1 80 ? 4.142 3.808 2.967 1.00 95.31 80 MET A CA 1
ATOM 675 C C . MET A 1 80 ? 4.230 3.623 1.449 1.00 95.31 80 MET A C 1
ATOM 677 O O . MET A 1 80 ? 5.332 3.645 0.909 1.00 95.31 80 MET A O 1
ATOM 681 N N . TYR A 1 81 ? 3.098 3.514 0.751 1.00 96.50 81 TYR A N 1
ATOM 682 C CA . TYR A 1 81 ? 3.082 3.343 -0.701 1.00 96.50 81 TYR A CA 1
ATOM 683 C C . TYR A 1 81 ? 3.601 4.570 -1.450 1.00 96.50 81 TYR A C 1
ATOM 685 O O . TYR A 1 81 ? 4.333 4.399 -2.419 1.00 96.50 81 TYR A O 1
ATOM 693 N N . ARG A 1 82 ? 3.346 5.796 -0.968 1.00 97.25 82 ARG A N 1
ATOM 694 C CA . ARG A 1 82 ? 3.996 6.996 -1.532 1.00 97.25 82 ARG A CA 1
ATOM 695 C C . ARG A 1 82 ? 5.519 6.933 -1.417 1.00 97.25 82 ARG A C 1
ATOM 697 O O . ARG A 1 82 ? 6.212 7.165 -2.400 1.00 97.25 82 ARG A O 1
ATOM 704 N N . ARG A 1 83 ? 6.045 6.535 -0.253 1.00 95.62 83 ARG A N 1
ATOM 705 C CA . ARG A 1 83 ? 7.496 6.351 -0.065 1.00 95.62 83 ARG A CA 1
ATOM 706 C C . ARG A 1 83 ? 8.059 5.244 -0.952 1.00 95.62 83 ARG A C 1
ATOM 708 O O . ARG A 1 83 ? 9.148 5.401 -1.495 1.00 95.62 83 ARG A O 1
ATOM 715 N N . LEU A 1 84 ? 7.338 4.131 -1.106 1.00 94.19 84 LEU A N 1
ATOM 716 C CA . LEU A 1 84 ? 7.739 3.047 -2.004 1.00 94.19 84 LEU A CA 1
ATOM 717 C C . LEU A 1 84 ? 7.760 3.519 -3.460 1.00 94.19 84 LEU A C 1
ATOM 719 O O . LEU A 1 84 ? 8.709 3.198 -4.171 1.00 94.19 84 LEU A O 1
ATOM 723 N N . ALA A 1 85 ? 6.773 4.309 -3.888 1.00 95.56 85 ALA A N 1
ATOM 724 C CA . ALA A 1 85 ? 6.737 4.885 -5.227 1.00 95.56 85 ALA A CA 1
ATOM 725 C C . ALA A 1 85 ? 7.959 5.775 -5.493 1.00 95.56 85 ALA A C 1
ATOM 727 O O . ALA A 1 85 ? 8.661 5.569 -6.484 1.00 95.56 85 ALA A O 1
ATOM 728 N N . GLU A 1 86 ? 8.265 6.696 -4.577 1.00 95.31 86 GLU A N 1
ATOM 729 C CA . GLU A 1 86 ? 9.449 7.561 -4.655 1.00 95.31 86 GLU A CA 1
ATOM 730 C C . GLU A 1 86 ? 10.750 6.745 -4.669 1.00 95.31 86 GLU A C 1
ATOM 732 O O . GLU A 1 86 ? 11.619 6.971 -5.506 1.00 95.31 86 GLU A O 1
ATOM 737 N N . THR A 1 87 ? 10.862 5.745 -3.791 1.00 92.75 87 THR A N 1
ATOM 738 C CA . THR A 1 87 ? 12.056 4.890 -3.689 1.00 92.75 87 THR A CA 1
ATOM 739 C C . THR A 1 87 ? 12.301 4.115 -4.981 1.00 92.75 87 THR A C 1
ATOM 741 O O . THR A 1 87 ? 13.424 4.097 -5.475 1.00 92.75 87 THR A O 1
ATOM 744 N N . ASN A 1 88 ? 11.257 3.514 -5.559 1.00 92.19 88 ASN A N 1
ATOM 745 C CA . ASN A 1 88 ? 11.374 2.787 -6.824 1.00 92.19 88 ASN A CA 1
ATOM 746 C C . ASN A 1 88 ? 11.724 3.743 -7.975 1.00 92.19 88 ASN A C 1
ATOM 748 O O . ASN A 1 88 ? 12.543 3.411 -8.827 1.00 92.19 88 ASN A O 1
ATOM 752 N N . LEU A 1 89 ? 11.177 4.962 -7.978 1.00 93.31 89 LEU A N 1
ATOM 753 C CA . LEU A 1 89 ? 11.538 5.961 -8.980 1.00 93.31 89 LEU A CA 1
ATOM 754 C C . LEU A 1 89 ? 13.013 6.376 -8.874 1.00 93.31 89 LEU A C 1
ATOM 756 O O . LEU A 1 89 ? 13.676 6.521 -9.899 1.00 93.31 89 LEU A O 1
ATOM 760 N N . GLU A 1 90 ? 13.559 6.537 -7.669 1.00 92.31 90 GLU A N 1
ATOM 761 C CA . GLU A 1 90 ? 14.991 6.806 -7.496 1.00 92.31 90 GLU A CA 1
ATOM 762 C C . GLU A 1 90 ? 15.860 5.599 -7.882 1.00 92.31 90 GLU A C 1
ATOM 764 O O . GLU A 1 90 ? 16.857 5.771 -8.584 1.00 92.31 90 GLU A O 1
ATOM 769 N N . GLN A 1 91 ? 15.451 4.377 -7.523 1.00 87.12 91 GLN A N 1
ATOM 770 C CA . GLN A 1 91 ? 16.137 3.139 -7.924 1.00 87.12 91 GLN A CA 1
ATOM 771 C C . GLN A 1 91 ? 16.167 2.948 -9.445 1.00 87.12 91 GLN A C 1
ATOM 773 O O . GLN A 1 91 ? 17.153 2.448 -9.976 1.00 87.12 91 GLN A O 1
ATOM 778 N N . SER A 1 92 ? 15.146 3.413 -10.173 1.00 90.62 92 SER A N 1
ATOM 779 C CA . SER A 1 92 ? 15.115 3.346 -11.644 1.00 90.62 92 SER A CA 1
ATOM 780 C C . SER A 1 92 ? 16.250 4.120 -12.331 1.00 90.62 92 SER A C 1
ATOM 782 O O . SER A 1 92 ? 16.555 3.874 -13.499 1.00 90.62 92 SER A O 1
ATOM 784 N N . LYS A 1 93 ? 16.874 5.069 -11.620 1.00 88.75 93 LYS A N 1
ATOM 785 C CA . LYS A 1 93 ? 17.975 5.904 -12.121 1.00 88.75 93 LYS A CA 1
ATOM 786 C C . LYS A 1 93 ? 19.350 5.295 -11.843 1.00 88.75 93 LYS A C 1
ATOM 788 O O . LYS A 1 93 ? 20.349 5.847 -12.301 1.00 88.75 93 LYS A O 1
ATOM 793 N N . GLN A 1 94 ? 19.405 4.222 -11.059 1.00 84.69 94 GLN A N 1
ATOM 794 C CA . GLN A 1 94 ? 20.632 3.564 -10.631 1.00 84.69 94 GLN A CA 1
ATOM 795 C C . GLN A 1 94 ? 20.770 2.207 -11.320 1.00 84.69 94 GLN A C 1
ATOM 797 O O . GLN A 1 94 ? 19.783 1.561 -11.668 1.00 84.69 94 GLN A O 1
ATOM 802 N N . ASP A 1 95 ? 22.006 1.768 -11.519 1.00 78.00 95 ASP A N 1
ATOM 803 C CA . ASP A 1 95 ? 22.287 0.416 -11.989 1.00 78.00 95 ASP A CA 1
ATOM 804 C C . ASP A 1 95 ? 22.096 -0.561 -10.816 1.00 78.00 95 ASP A C 1
ATOM 806 O O . ASP A 1 95 ? 22.724 -0.420 -9.759 1.00 78.00 95 ASP A O 1
ATOM 810 N N . LEU A 1 96 ? 21.186 -1.527 -10.976 1.00 74.31 96 LEU A N 1
ATOM 811 C CA . LEU A 1 96 ? 20.855 -2.481 -9.918 1.00 74.31 96 LEU A CA 1
ATOM 812 C C . LEU A 1 96 ? 22.034 -3.405 -9.625 1.00 74.31 96 LEU A C 1
ATOM 814 O O . LEU A 1 96 ? 22.273 -3.717 -8.463 1.00 74.31 96 LEU A O 1
ATOM 818 N N . PHE A 1 97 ? 22.797 -3.789 -10.649 1.00 72.56 97 PHE A N 1
ATOM 819 C CA . PHE A 1 97 ? 23.970 -4.634 -10.478 1.00 72.56 97 PHE A CA 1
ATOM 820 C C . PHE A 1 97 ? 25.032 -3.922 -9.634 1.00 72.56 97 PHE A C 1
ATOM 822 O O . PHE A 1 97 ? 25.523 -4.491 -8.664 1.00 72.56 97 PHE A O 1
ATOM 829 N N . GLN A 1 98 ? 25.302 -2.644 -9.922 1.00 70.81 98 GLN A N 1
ATOM 830 C CA . GLN A 1 98 ? 26.225 -1.842 -9.106 1.00 70.81 98 GLN A CA 1
ATOM 831 C C . GLN A 1 98 ? 25.725 -1.648 -7.673 1.00 70.81 98 GLN A C 1
ATOM 833 O O . GLN A 1 98 ? 26.524 -1.583 -6.743 1.00 70.81 98 GLN A O 1
ATOM 838 N N . THR A 1 99 ? 24.409 -1.543 -7.488 1.00 71.88 99 THR A N 1
ATOM 839 C CA . THR A 1 99 ? 23.803 -1.387 -6.160 1.00 71.88 99 THR A CA 1
ATOM 840 C C . THR A 1 99 ? 23.955 -2.659 -5.327 1.00 71.88 99 THR A C 1
ATOM 842 O O . THR A 1 99 ? 24.214 -2.572 -4.128 1.00 71.88 99 THR A O 1
ATOM 845 N N . VAL A 1 100 ? 23.813 -3.830 -5.957 1.00 71.94 100 VAL A N 1
ATOM 846 C CA . VAL A 1 100 ? 24.025 -5.127 -5.309 1.00 71.94 100 VAL A CA 1
ATOM 847 C C . VAL A 1 100 ? 25.509 -5.314 -4.998 1.00 71.94 100 VAL A C 1
ATOM 849 O O . VAL A 1 100 ? 25.830 -5.439 -3.833 1.00 71.94 100 VAL A O 1
ATOM 852 N N . GLU A 1 101 ? 26.415 -5.157 -5.968 1.00 66.88 101 GLU A N 1
ATOM 853 C CA . GLU A 1 101 ? 27.873 -5.332 -5.781 1.00 66.88 101 GLU A CA 1
ATOM 854 C C . GLU A 1 101 ? 28.497 -4.390 -4.723 1.00 66.88 101 GLU A C 1
ATOM 856 O O . GLU A 1 101 ? 29.555 -4.662 -4.159 1.00 66.88 101 GLU A O 1
ATOM 861 N N . GLN A 1 102 ? 27.867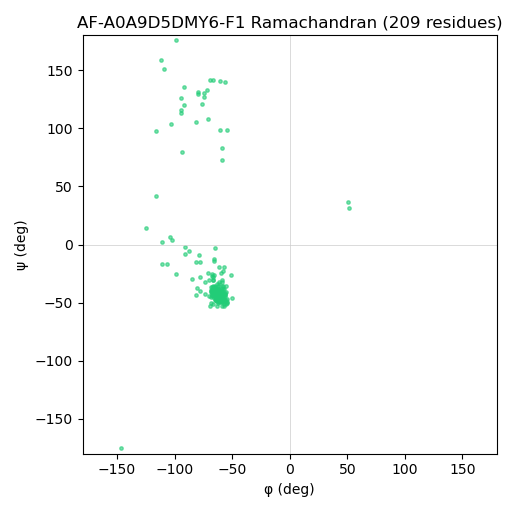 -3.243 -4.452 1.00 65.94 102 GLN A N 1
ATOM 862 C CA . GLN A 1 102 ? 28.304 -2.297 -3.417 1.00 65.94 102 GLN A CA 1
ATOM 863 C C . GLN A 1 102 ? 27.654 -2.554 -2.046 1.00 65.94 102 GLN A C 1
ATOM 865 O O . GLN A 1 102 ? 27.952 -1.844 -1.077 1.00 65.94 102 GLN A O 1
ATOM 870 N N . SER A 1 103 ? 26.759 -3.539 -1.944 1.00 64.94 103 SER A N 1
ATOM 871 C CA . SER A 1 103 ? 26.080 -3.907 -0.708 1.00 64.94 103 SER A CA 1
ATOM 872 C C . SER A 1 103 ? 27.037 -4.606 0.253 1.00 64.94 103 SER A C 1
ATOM 874 O O . SER A 1 103 ? 27.727 -5.564 -0.076 1.00 64.94 103 SER A O 1
ATOM 876 N N . TYR A 1 104 ? 27.021 -4.183 1.516 1.00 50.41 104 TYR A N 1
ATOM 877 C CA . TYR A 1 104 ? 27.792 -4.834 2.582 1.00 50.41 104 TYR A CA 1
ATOM 878 C C . TYR A 1 104 ? 27.328 -6.274 2.890 1.00 50.41 104 TYR A C 1
ATOM 880 O O . TYR A 1 104 ? 28.020 -6.989 3.615 1.00 50.41 104 TYR A O 1
ATOM 888 N N . TYR A 1 105 ? 26.164 -6.685 2.372 1.00 54.59 105 TYR A N 1
ATOM 889 C CA . TYR A 1 105 ? 25.506 -7.970 2.629 1.00 54.59 105 TYR A CA 1
ATOM 890 C C . TYR A 1 105 ? 25.393 -8.841 1.360 1.00 54.59 105 TYR A C 1
ATOM 892 O O . TYR A 1 105 ? 24.373 -9.486 1.141 1.00 54.59 105 TYR A O 1
ATOM 900 N N . ASP A 1 106 ? 26.439 -8.889 0.533 1.00 54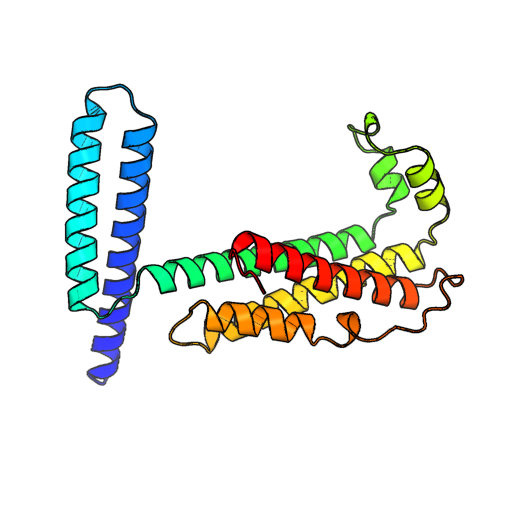.38 106 ASP A N 1
ATOM 901 C CA . ASP A 1 106 ? 26.509 -9.711 -0.695 1.00 54.38 106 ASP A CA 1
ATOM 902 C C . ASP A 1 106 ? 26.471 -11.237 -0.476 1.00 54.38 106 ASP A C 1
ATOM 904 O O . ASP A 1 106 ? 26.467 -12.012 -1.428 1.00 54.38 106 ASP A O 1
ATOM 908 N N . VAL A 1 107 ? 26.443 -11.700 0.776 1.00 55.09 107 VAL A N 1
ATOM 909 C CA . VAL A 1 107 ? 26.575 -13.126 1.124 1.00 55.09 107 VAL A CA 1
ATOM 910 C C . VAL A 1 107 ? 25.275 -13.921 0.895 1.00 55.09 107 VAL A C 1
ATOM 912 O O . VAL A 1 107 ? 25.322 -15.146 0.836 1.00 55.09 107 VAL A O 1
ATOM 915 N N . ASP A 1 108 ? 24.133 -13.246 0.717 1.00 63.06 108 ASP A N 1
ATOM 916 C CA . ASP A 1 108 ? 22.806 -13.885 0.668 1.00 63.06 108 ASP A CA 1
ATOM 917 C C . ASP A 1 108 ? 22.127 -13.859 -0.718 1.00 63.06 108 ASP A C 1
ATOM 919 O O . ASP A 1 108 ? 20.997 -14.335 -0.854 1.00 63.06 108 ASP A O 1
ATOM 923 N N . VAL A 1 109 ? 22.779 -13.325 -1.760 1.00 65.25 109 VAL A N 1
ATOM 924 C CA . VAL A 1 109 ? 22.228 -13.342 -3.127 1.00 65.25 109 VAL A CA 1
ATOM 925 C C . VAL A 1 109 ? 22.727 -14.595 -3.860 1.00 65.25 109 VAL A C 1
ATOM 927 O O . VAL A 1 109 ? 23.938 -14.750 -4.015 1.00 65.25 109 VAL A O 1
ATOM 930 N N . PRO A 1 110 ? 21.841 -15.499 -4.324 1.00 77.94 110 PRO A N 1
ATOM 931 C CA . PRO A 1 110 ? 22.252 -16.672 -5.096 1.00 77.94 110 PRO A CA 1
ATOM 932 C C . PRO A 1 110 ? 23.053 -16.283 -6.348 1.00 77.94 110 PRO A C 1
ATOM 934 O O . PRO A 1 110 ? 22.684 -15.329 -7.033 1.00 77.94 110 PRO A O 1
ATOM 937 N N . GLU A 1 111 ? 24.107 -17.039 -6.678 1.00 72.88 111 GLU A N 1
ATOM 938 C CA . GLU A 1 111 ? 24.948 -16.781 -7.864 1.00 72.88 111 GLU A CA 1
ATOM 939 C C . GLU A 1 111 ? 24.116 -16.723 -9.155 1.00 72.88 111 GLU A C 1
ATOM 941 O O . GLU A 1 111 ? 24.289 -15.800 -9.950 1.00 72.88 111 GLU A O 1
AT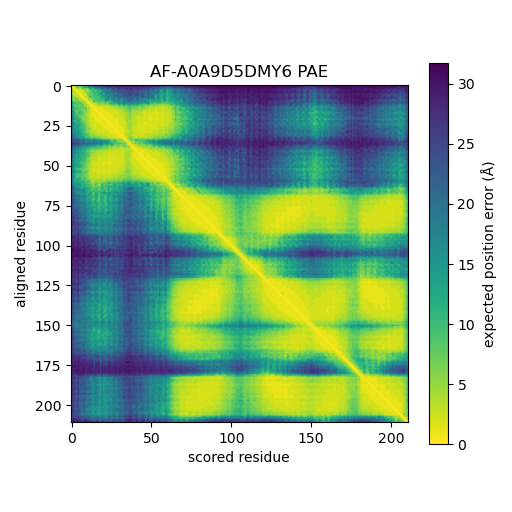OM 946 N N . ASP A 1 112 ? 23.133 -17.615 -9.298 1.00 75.06 112 ASP A N 1
ATOM 947 C CA . ASP A 1 112 ? 22.205 -17.644 -10.434 1.00 75.06 112 ASP A CA 1
ATOM 948 C C . ASP A 1 112 ? 21.437 -16.313 -10.594 1.00 75.06 112 ASP A C 1
ATOM 950 O O . ASP A 1 112 ? 21.255 -15.811 -11.702 1.00 75.06 112 ASP A O 1
ATOM 954 N N . ALA A 1 113 ? 21.045 -15.677 -9.483 1.00 72.50 113 ALA A N 1
ATOM 955 C CA . ALA A 1 113 ? 20.342 -14.394 -9.505 1.00 72.50 113 ALA A CA 1
ATOM 956 C C . ALA A 1 113 ? 21.276 -13.228 -9.878 1.00 72.50 113 ALA A C 1
ATOM 958 O O . ALA A 1 113 ? 20.849 -12.271 -10.525 1.00 72.50 113 ALA A O 1
ATOM 959 N N . LEU A 1 114 ? 22.558 -13.301 -9.502 1.00 72.31 114 LEU A N 1
ATOM 960 C CA . LEU A 1 114 ? 23.573 -12.328 -9.922 1.00 72.31 114 LEU A CA 1
ATOM 961 C C . LEU A 1 114 ? 23.872 -12.431 -11.422 1.00 72.31 114 LEU A C 1
ATOM 963 O O . LEU A 1 114 ? 24.107 -11.406 -12.066 1.00 72.31 114 LEU A O 1
ATOM 967 N N . GLU A 1 115 ? 23.867 -13.641 -11.984 1.00 73.94 115 GLU A N 1
ATOM 968 C CA . GLU A 1 115 ? 24.009 -13.845 -13.429 1.00 73.94 115 GLU A CA 1
ATOM 969 C C . GLU A 1 115 ? 22.802 -13.290 -14.192 1.00 73.94 115 GLU A C 1
ATOM 971 O O . GLU A 1 115 ? 22.988 -12.509 -15.126 1.00 73.94 115 GLU A O 1
ATOM 976 N N . GLU A 1 116 ? 21.576 -13.560 -13.734 1.00 72.06 116 GLU A N 1
ATOM 977 C CA . GLU A 1 116 ? 20.365 -12.980 -14.328 1.00 72.06 116 GLU A CA 1
ATOM 978 C C . GLU A 1 116 ? 20.369 -11.443 -14.290 1.00 72.06 116 GLU A C 1
ATOM 980 O O . GLU A 1 116 ? 19.994 -10.799 -15.275 1.00 72.06 116 GLU A O 1
ATOM 985 N N . LEU A 1 117 ? 20.839 -10.841 -13.189 1.00 72.69 117 LEU A N 1
ATOM 986 C CA . LEU A 1 117 ? 20.956 -9.387 -13.041 1.00 72.69 117 LEU A CA 1
ATOM 987 C C . LEU A 1 117 ? 21.906 -8.764 -14.073 1.00 72.69 117 LEU A C 1
ATOM 989 O O . LEU A 1 117 ? 21.600 -7.698 -14.606 1.00 72.69 117 LEU A O 1
ATOM 993 N N . LYS A 1 118 ? 23.024 -9.429 -14.396 1.00 72.38 118 LYS A N 1
ATOM 994 C CA . LYS A 1 118 ? 23.968 -8.971 -15.436 1.00 72.38 118 LYS A CA 1
ATOM 995 C C . LYS A 1 118 ? 23.361 -9.005 -16.835 1.00 72.38 118 LYS A C 1
ATOM 997 O O . LYS A 1 118 ? 23.774 -8.243 -17.706 1.00 72.38 118 LYS A O 1
ATOM 1002 N N . GLU A 1 119 ? 22.402 -9.896 -17.065 1.00 75.56 119 GLU A N 1
ATOM 1003 C CA . GLU A 1 119 ? 21.740 -10.052 -18.357 1.00 75.56 119 GLU A CA 1
ATOM 1004 C C . GLU A 1 119 ? 20.522 -9.136 -18.540 1.00 75.56 119 GLU A C 1
ATOM 1006 O O . GLU A 1 119 ? 19.905 -9.136 -19.615 1.00 75.56 119 GLU A O 1
ATOM 1011 N N . LEU A 1 120 ? 20.107 -8.393 -17.510 1.00 74.56 120 LEU A N 1
ATOM 1012 C CA . LEU A 1 120 ? 19.016 -7.432 -17.629 1.00 74.56 120 LEU A CA 1
ATOM 1013 C C . LEU A 1 120 ? 19.494 -6.196 -18.388 1.00 74.56 120 LEU A C 1
ATOM 1015 O O . LEU A 1 120 ? 20.516 -5.593 -18.070 1.00 74.56 120 LEU A O 1
ATOM 1019 N N . SER A 1 121 ? 18.726 -5.784 -19.397 1.00 83.38 121 SER A N 1
ATOM 1020 C CA . SER A 1 121 ? 19.014 -4.517 -20.059 1.00 83.38 121 SER A CA 1
ATOM 1021 C C . SER A 1 121 ? 18.711 -3.355 -19.095 1.00 83.38 121 SER A C 1
ATOM 1023 O O . SER A 1 121 ? 17.698 -3.402 -18.384 1.00 83.38 121 SER A O 1
ATOM 1025 N N . PRO A 1 122 ? 19.523 -2.281 -19.090 1.00 85.19 122 PRO A N 1
ATOM 1026 C CA . PRO A 1 122 ? 19.255 -1.105 -18.261 1.00 85.19 122 PRO A CA 1
ATOM 1027 C C . PRO A 1 122 ? 17.867 -0.502 -18.513 1.00 85.19 122 PRO A C 1
ATOM 1029 O O . PRO A 1 122 ? 17.188 -0.069 -17.584 1.00 85.19 122 PRO A O 1
ATOM 1032 N N . ASP A 1 123 ? 17.403 -0.534 -19.766 1.00 88.19 123 ASP A N 1
ATOM 1033 C CA . ASP A 1 123 ? 16.074 -0.052 -20.146 1.00 88.19 123 ASP A CA 1
ATOM 1034 C C . ASP A 1 123 ? 14.954 -0.904 -19.543 1.00 88.19 123 ASP A C 1
ATOM 1036 O O . ASP A 1 123 ? 13.956 -0.360 -19.068 1.00 88.19 123 ASP A O 1
ATOM 1040 N N . TYR A 1 124 ? 15.107 -2.232 -19.537 1.00 88.69 124 TYR A N 1
ATOM 1041 C CA . TYR A 1 124 ? 14.155 -3.132 -18.891 1.00 88.69 124 TYR A CA 1
ATOM 1042 C C . TYR A 1 124 ? 14.109 -2.891 -17.383 1.00 88.69 124 TYR A C 1
ATOM 1044 O O . TYR A 1 124 ? 13.024 -2.741 -16.823 1.00 88.69 124 TYR A O 1
ATOM 1052 N N . GLN A 1 125 ? 15.274 -2.806 -16.736 1.00 89.38 125 GLN A N 1
ATOM 1053 C CA . GLN A 1 125 ? 15.383 -2.557 -15.299 1.00 89.38 125 GLN A CA 1
ATOM 1054 C C . GLN A 1 125 ? 14.720 -1.228 -14.918 1.00 89.38 125 GLN A C 1
ATOM 1056 O O . GLN A 1 125 ? 13.896 -1.176 -14.003 1.00 89.38 125 GLN A O 1
ATOM 1061 N N . LYS A 1 126 ? 15.027 -0.160 -15.662 1.00 92.38 126 LYS A N 1
ATOM 1062 C CA . LYS A 1 126 ? 14.393 1.146 -15.491 1.00 92.38 126 LYS A CA 1
ATOM 1063 C C . LYS A 1 126 ? 12.876 1.047 -15.628 1.00 92.38 126 LYS A C 1
ATOM 1065 O O . LYS A 1 126 ? 12.154 1.531 -14.760 1.00 92.38 126 LYS A O 1
ATOM 1070 N N . GLY A 1 127 ? 12.401 0.382 -16.684 1.00 92.44 127 GLY A N 1
ATOM 1071 C CA . GLY A 1 127 ? 10.979 0.126 -16.892 1.00 92.44 127 GLY A CA 1
ATOM 1072 C C . GLY A 1 127 ? 10.351 -0.568 -15.689 1.00 92.44 127 GLY A C 1
ATOM 1073 O O . GLY A 1 127 ? 9.348 -0.091 -15.175 1.00 92.44 127 GLY A O 1
ATOM 1074 N N . MET A 1 128 ? 10.965 -1.641 -15.192 1.00 92.06 128 MET A N 1
ATOM 1075 C CA . MET A 1 128 ? 10.479 -2.414 -14.045 1.00 92.06 128 MET A CA 1
ATOM 1076 C C . MET A 1 128 ? 10.272 -1.554 -12.798 1.00 92.06 128 MET A C 1
ATOM 1078 O O . MET A 1 128 ? 9.180 -1.552 -12.227 1.00 92.06 128 MET A O 1
ATOM 1082 N N . PHE A 1 129 ? 11.277 -0.772 -12.411 1.00 94.38 129 PHE A N 1
ATOM 1083 C CA . PHE A 1 129 ? 11.172 0.102 -11.246 1.00 94.38 129 PHE A CA 1
ATOM 1084 C C . PHE A 1 129 ? 10.153 1.233 -11.443 1.00 94.38 129 PHE A C 1
ATOM 1086 O O . PHE A 1 129 ? 9.353 1.503 -10.547 1.00 94.38 129 PHE A O 1
ATOM 1093 N N . GLU A 1 130 ? 10.105 1.858 -12.623 1.00 96.12 130 GLU A N 1
ATOM 1094 C CA . GLU A 1 130 ? 9.094 2.880 -12.927 1.00 96.12 130 GLU A CA 1
ATOM 1095 C C . GLU A 1 130 ? 7.668 2.299 -12.944 1.00 96.12 130 GLU A C 1
ATOM 1097 O O . GLU A 1 130 ? 6.732 2.939 -12.465 1.00 96.12 130 GLU A O 1
ATOM 1102 N N . GLY A 1 131 ? 7.492 1.062 -13.415 1.00 94.62 131 GLY A N 1
ATOM 1103 C CA . GLY A 1 131 ? 6.216 0.347 -13.377 1.00 94.62 131 GLY A CA 1
ATOM 1104 C C . GLY A 1 131 ? 5.754 0.048 -11.950 1.00 94.62 131 GLY A C 1
ATOM 1105 O O . GLY A 1 131 ? 4.588 0.265 -11.615 1.00 94.62 131 GLY A O 1
ATOM 1106 N N . MET A 1 132 ? 6.666 -0.400 -11.081 1.00 94.88 132 MET A N 1
ATOM 1107 C CA . MET A 1 132 ? 6.376 -0.586 -9.653 1.00 94.88 132 MET A CA 1
ATOM 1108 C C . MET A 1 132 ? 6.023 0.738 -8.974 1.00 94.88 132 MET A C 1
ATOM 1110 O O . MET A 1 132 ? 5.057 0.798 -8.214 1.00 94.88 132 MET A O 1
ATOM 1114 N N . SER A 1 133 ? 6.770 1.803 -9.282 1.00 97.00 133 SER A N 1
ATOM 1115 C CA . SER A 1 133 ? 6.500 3.152 -8.782 1.00 97.00 133 SER A CA 1
ATOM 1116 C C . SER A 1 133 ? 5.086 3.610 -9.144 1.00 97.00 133 SER A C 1
ATOM 1118 O O . SER A 1 133 ? 4.313 3.974 -8.256 1.00 97.00 133 SER A O 1
ATOM 1120 N N . PHE A 1 134 ? 4.712 3.466 -10.419 1.00 95.81 134 PHE A N 1
ATOM 1121 C CA . PHE A 1 134 ? 3.366 3.750 -10.910 1.00 95.81 134 PHE A CA 1
ATOM 1122 C C . PHE A 1 134 ? 2.290 2.968 -10.144 1.00 95.81 134 PHE A C 1
ATOM 1124 O O . PHE A 1 134 ? 1.300 3.549 -9.701 1.00 95.81 134 PHE A O 1
ATOM 1131 N N . ALA A 1 135 ? 2.482 1.659 -9.950 1.00 95.56 135 ALA A N 1
ATOM 1132 C CA . ALA A 1 135 ? 1.513 0.837 -9.232 1.00 95.56 135 ALA A CA 1
ATOM 1133 C C . ALA A 1 135 ? 1.331 1.296 -7.777 1.00 95.56 135 ALA A C 1
ATOM 1135 O O . ALA A 1 135 ? 0.199 1.420 -7.311 1.00 95.56 135 ALA A O 1
ATOM 1136 N N . TYR A 1 136 ? 2.419 1.588 -7.058 1.00 96.75 136 TYR A N 1
ATOM 1137 C CA . TYR A 1 136 ? 2.334 2.059 -5.674 1.00 96.75 136 TYR A CA 1
ATOM 1138 C C . TYR A 1 136 ? 1.701 3.447 -5.556 1.00 96.75 136 TYR A C 1
ATOM 1140 O O . TYR A 1 136 ? 0.921 3.681 -4.631 1.00 96.75 136 TYR A O 1
ATOM 1148 N N . GLU A 1 137 ? 1.979 4.351 -6.496 1.00 96.75 137 GLU A N 1
ATOM 1149 C CA . GLU A 1 137 ? 1.328 5.659 -6.538 1.00 96.75 137 GLU A CA 1
ATOM 1150 C C . GLU A 1 137 ? -0.186 5.524 -6.767 1.00 96.75 137 GLU A C 1
ATOM 1152 O O . GLU A 1 137 ? -0.980 6.140 -6.051 1.00 96.75 137 GLU A O 1
ATOM 1157 N N . ASP A 1 138 ? -0.601 4.668 -7.704 1.00 94.94 138 ASP A N 1
ATOM 1158 C CA . ASP A 1 138 ? -2.016 4.424 -7.996 1.00 94.94 138 ASP A CA 1
ATOM 1159 C C . ASP A 1 138 ? -2.742 3.799 -6.792 1.00 94.94 138 ASP A C 1
ATOM 1161 O O . ASP A 1 138 ? -3.828 4.241 -6.409 1.00 94.94 138 ASP A O 1
ATOM 1165 N N . VAL A 1 139 ? -2.109 2.845 -6.096 1.00 95.31 139 VAL A N 1
ATOM 1166 C CA . VAL A 1 139 ? -2.651 2.294 -4.842 1.00 95.31 139 VAL A CA 1
ATOM 1167 C C . VAL A 1 139 ? -2.783 3.376 -3.768 1.00 95.31 139 VAL A C 1
ATOM 1169 O O . VAL A 1 139 ? -3.840 3.479 -3.138 1.00 95.31 139 VAL A O 1
ATOM 1172 N N . ALA A 1 140 ? -1.761 4.210 -3.561 1.00 95.88 140 ALA A N 1
ATOM 1173 C CA . ALA A 1 140 ? -1.842 5.313 -2.604 1.00 95.88 140 ALA A CA 1
ATOM 1174 C C . ALA A 1 140 ? -3.018 6.251 -2.929 1.00 95.88 140 ALA A C 1
ATOM 1176 O O . ALA A 1 140 ? -3.736 6.693 -2.027 1.00 95.88 140 ALA A O 1
ATOM 1177 N N . ASN A 1 141 ? -3.276 6.496 -4.215 1.00 94.69 141 ASN A N 1
ATOM 1178 C CA . ASN A 1 141 ? -4.416 7.289 -4.661 1.00 94.69 141 ASN A CA 1
ATOM 1179 C C . ASN A 1 141 ? -5.758 6.591 -4.387 1.00 94.69 141 ASN A C 1
ATOM 1181 O O . ASN A 1 141 ? -6.661 7.239 -3.856 1.00 94.69 141 ASN A O 1
ATOM 1185 N N . TYR A 1 142 ? -5.899 5.282 -4.638 1.00 94.19 142 TYR A N 1
ATOM 1186 C CA . TYR A 1 142 ? -7.110 4.538 -4.256 1.00 94.19 142 TYR A CA 1
ATOM 1187 C C . TYR A 1 142 ? -7.382 4.610 -2.752 1.00 94.19 142 TYR A C 1
ATOM 1189 O O . TYR A 1 142 ? -8.518 4.854 -2.338 1.00 94.19 142 TYR A O 1
ATOM 1197 N N . ILE A 1 143 ? -6.344 4.452 -1.928 1.00 94.25 143 ILE A N 1
ATOM 1198 C CA . ILE A 1 143 ? -6.462 4.557 -0.471 1.00 94.25 143 ILE A CA 1
ATOM 1199 C C . ILE A 1 143 ? -6.909 5.969 -0.073 1.00 94.25 143 ILE A C 1
ATOM 1201 O O . ILE A 1 143 ? -7.850 6.119 0.706 1.00 94.25 143 ILE A O 1
ATOM 1205 N N . SER A 1 144 ? -6.290 7.006 -0.642 1.00 93.56 144 SER A N 1
ATOM 1206 C CA . SER A 1 144 ? -6.640 8.406 -0.375 1.00 93.56 144 SER A CA 1
ATOM 1207 C C . SER A 1 144 ? -8.096 8.726 -0.743 1.00 93.56 144 SER A C 1
ATOM 1209 O O . SER A 1 144 ? -8.812 9.375 0.029 1.00 93.56 144 SER A O 1
ATOM 1211 N N . ILE A 1 145 ? -8.574 8.202 -1.878 1.00 91.88 145 ILE A N 1
ATOM 1212 C CA . ILE A 1 145 ? -9.970 8.325 -2.323 1.00 91.88 145 ILE A CA 1
ATOM 1213 C C . ILE A 1 145 ? -10.918 7.665 -1.317 1.00 91.88 145 ILE A C 1
A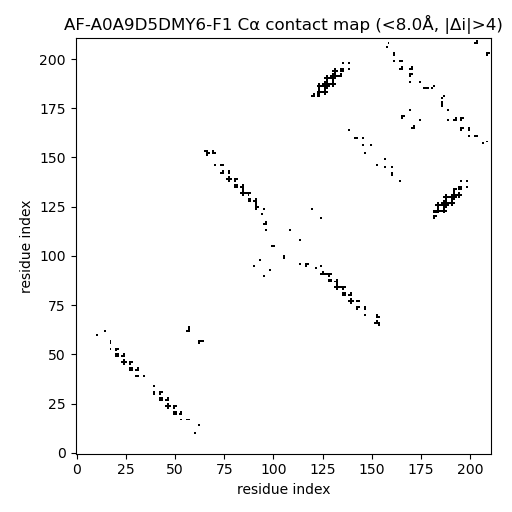TOM 1215 O O . ILE A 1 145 ? -11.937 8.265 -0.973 1.00 91.88 145 ILE A O 1
ATOM 1219 N N . ILE A 1 146 ? -10.597 6.466 -0.824 1.00 90.75 146 ILE A N 1
ATOM 1220 C CA . ILE A 1 146 ? -11.419 5.775 0.180 1.00 90.75 146 ILE A CA 1
ATOM 1221 C C . ILE A 1 146 ? -11.450 6.563 1.489 1.00 90.75 146 ILE A C 1
ATOM 1223 O O . ILE A 1 146 ? -12.532 6.822 2.009 1.00 90.75 146 ILE A O 1
ATOM 1227 N N . ILE A 1 147 ? -10.294 7.007 1.988 1.00 89.62 147 ILE A N 1
ATOM 1228 C CA . ILE A 1 147 ? -10.192 7.778 3.238 1.00 89.62 147 ILE A CA 1
ATOM 1229 C C . ILE A 1 147 ? -11.011 9.075 3.177 1.00 89.62 147 ILE A C 1
ATOM 1231 O O . ILE A 1 147 ? -11.574 9.493 4.192 1.00 89.62 147 ILE A O 1
ATOM 1235 N N . SER A 1 148 ? -11.056 9.713 2.004 1.00 87.75 148 SER A N 1
ATOM 1236 C CA . SER A 1 148 ? -11.697 11.018 1.813 1.00 87.75 148 SER A CA 1
ATOM 1237 C C . SER A 1 148 ? -13.203 10.933 1.563 1.00 87.75 148 SER A C 1
ATOM 1239 O O . SER A 1 148 ? -13.919 11.871 1.903 1.00 87.75 148 SER A O 1
ATOM 1241 N N . ASN A 1 149 ? -13.685 9.843 0.954 1.00 84.06 149 ASN A N 1
ATOM 1242 C CA . ASN A 1 149 ? -15.074 9.735 0.488 1.00 84.06 149 ASN A CA 1
ATOM 1243 C C . ASN A 1 149 ? -15.927 8.736 1.277 1.00 84.06 149 ASN A C 1
ATOM 1245 O O . ASN A 1 149 ? -17.152 8.774 1.169 1.00 84.06 149 ASN A O 1
ATOM 1249 N N . VAL A 1 150 ? -15.314 7.829 2.040 1.00 83.56 150 VAL A N 1
ATOM 1250 C CA . VAL A 1 150 ? -16.047 6.877 2.875 1.00 83.56 150 VAL A CA 1
ATOM 1251 C C . VAL A 1 150 ? -16.171 7.451 4.278 1.00 83.56 150 VAL A C 1
ATOM 1253 O O . VAL A 1 150 ? -15.177 7.603 4.984 1.00 83.56 150 VAL A O 1
ATOM 1256 N N . GLU A 1 151 ? -17.409 7.765 4.660 1.00 73.56 151 GLU A N 1
ATOM 1257 C CA . GLU A 1 151 ? -17.729 8.331 5.972 1.00 73.56 151 GLU A CA 1
ATOM 1258 C C . GLU A 1 151 ? -17.382 7.345 7.090 1.00 73.56 151 GLU A C 1
ATOM 1260 O O . GLU A 1 151 ? -16.621 7.717 7.970 1.00 73.56 151 GLU A O 1
ATOM 1265 N N . ASN A 1 152 ? -17.819 6.081 6.959 1.00 79.25 152 ASN A N 1
ATOM 1266 C CA . ASN A 1 152 ? -17.566 5.014 7.932 1.00 79.25 152 ASN A CA 1
ATOM 1267 C C . ASN A 1 152 ? -16.706 3.892 7.333 1.00 79.25 152 ASN A C 1
ATOM 1269 O O . ASN A 1 152 ? -17.217 3.004 6.637 1.00 79.25 152 ASN A O 1
ATOM 1273 N N . ILE A 1 153 ? -15.397 3.929 7.586 1.00 84.75 153 ILE A N 1
ATOM 1274 C CA . ILE A 1 153 ? -14.448 2.922 7.086 1.00 84.75 153 ILE A CA 1
ATOM 1275 C C . ILE A 1 153 ? -14.595 1.611 7.864 1.00 84.75 153 ILE A C 1
ATOM 1277 O O . ILE A 1 153 ? -14.491 1.568 9.086 1.00 84.75 153 ILE A O 1
ATOM 1281 N N . ASN A 1 154 ? -14.788 0.516 7.136 1.00 84.56 154 ASN A N 1
ATOM 1282 C CA . ASN A 1 154 ? -14.926 -0.827 7.697 1.00 84.56 154 ASN A CA 1
ATOM 1283 C C . ASN A 1 154 ? -14.327 -1.882 6.751 1.00 84.56 154 ASN A C 1
ATOM 1285 O O . ASN A 1 154 ? -13.781 -1.554 5.694 1.00 84.56 154 ASN A O 1
ATOM 1289 N N . ASP A 1 155 ? -14.467 -3.160 7.095 1.00 84.88 155 ASP A N 1
ATOM 1290 C CA . ASP A 1 155 ? -13.923 -4.271 6.304 1.00 84.88 155 ASP A CA 1
ATOM 1291 C C . ASP A 1 155 ? -14.462 -4.314 4.869 1.00 84.88 155 ASP A C 1
ATOM 1293 O O . ASP A 1 155 ? -13.754 -4.703 3.940 1.00 84.88 155 ASP A O 1
ATOM 1297 N N . LYS A 1 156 ? -15.697 -3.851 4.632 1.00 86.56 156 LYS A N 1
ATOM 1298 C CA . LYS A 1 156 ? -16.240 -3.746 3.272 1.00 86.56 156 LYS A CA 1
ATOM 1299 C C . LYS A 1 156 ? -15.465 -2.719 2.448 1.00 86.56 156 LYS A C 1
ATOM 1301 O O . LYS A 1 156 ? -15.233 -2.965 1.267 1.00 86.56 156 LYS A O 1
ATOM 1306 N N . SER A 1 157 ? -15.041 -1.609 3.051 1.00 88.00 157 SER A N 1
ATOM 1307 C CA . SER A 1 157 ? -14.187 -0.608 2.400 1.00 88.00 157 SER A CA 1
ATOM 1308 C C . SER A 1 157 ? -12.827 -1.202 2.019 1.00 88.00 157 SER A C 1
ATOM 1310 O O . SER A 1 157 ? -12.340 -0.965 0.915 1.00 88.00 157 SER A O 1
ATOM 1312 N N . VAL A 1 158 ? -12.245 -2.030 2.893 1.00 87.94 158 VAL A N 1
ATOM 1313 C CA . VAL A 1 158 ? -10.982 -2.743 2.622 1.00 87.94 158 VAL A CA 1
ATOM 1314 C C . VAL A 1 158 ? -11.158 -3.767 1.496 1.00 87.94 158 VAL A C 1
ATOM 1316 O O . VAL A 1 158 ? -10.359 -3.811 0.564 1.00 87.94 158 VAL A O 1
ATOM 1319 N N . ASN A 1 159 ? -12.249 -4.533 1.504 1.00 88.56 159 ASN A N 1
ATOM 1320 C CA . ASN A 1 159 ? -12.567 -5.478 0.430 1.00 88.56 159 ASN A CA 1
ATOM 1321 C C . ASN A 1 159 ? -12.794 -4.778 -0.917 1.00 88.56 159 ASN A C 1
ATOM 1323 O O . ASN A 1 159 ? -12.365 -5.273 -1.959 1.00 88.56 159 ASN A O 1
ATOM 1327 N N . GLN A 1 160 ? -13.430 -3.604 -0.907 1.00 89.00 160 GLN A N 1
ATOM 1328 C CA . GLN A 1 160 ? -13.586 -2.772 -2.099 1.00 89.00 160 GLN A CA 1
ATOM 1329 C C . GLN A 1 160 ? -12.236 -2.278 -2.624 1.00 89.00 160 GLN A C 1
ATOM 1331 O O . GLN A 1 160 ? -12.009 -2.357 -3.828 1.00 89.00 160 GLN A O 1
ATOM 1336 N N . LEU A 1 161 ? -11.326 -1.839 -1.747 1.00 91.12 161 LEU A N 1
ATOM 1337 C CA . LEU A 1 161 ? -9.960 -1.471 -2.129 1.00 91.12 161 LEU A CA 1
ATOM 1338 C C . LEU A 1 161 ? -9.237 -2.638 -2.812 1.00 91.12 161 LEU A C 1
ATOM 1340 O O . LEU A 1 161 ? -8.714 -2.483 -3.913 1.00 91.12 161 LEU A O 1
ATOM 1344 N N . ILE A 1 162 ? -9.255 -3.818 -2.186 1.00 91.00 162 ILE A N 1
ATOM 1345 C CA . ILE A 1 162 ? -8.625 -5.027 -2.732 1.00 91.00 162 ILE A CA 1
ATOM 1346 C C . ILE A 1 162 ? -9.228 -5.375 -4.096 1.00 91.00 162 ILE A C 1
ATOM 1348 O O . ILE A 1 162 ? -8.490 -5.690 -5.030 1.00 91.00 162 ILE A O 1
ATOM 1352 N N . SER A 1 163 ? -10.553 -5.289 -4.237 1.00 89.69 163 SER A N 1
ATOM 1353 C CA . SER A 1 163 ? -11.237 -5.538 -5.507 1.00 89.69 163 SER A CA 1
ATOM 1354 C C . SER A 1 163 ? -10.857 -4.521 -6.582 1.00 89.69 163 SER A C 1
ATOM 1356 O O . SER A 1 163 ? -10.659 -4.921 -7.726 1.00 89.69 163 SER A O 1
ATOM 1358 N N . LEU A 1 164 ? -10.744 -3.232 -6.244 1.00 89.12 164 LEU A N 1
ATOM 1359 C CA . LEU A 1 164 ? -10.340 -2.181 -7.185 1.00 89.12 164 LEU A CA 1
ATOM 1360 C C . LEU A 1 164 ? -8.936 -2.454 -7.723 1.00 89.12 164 LEU A C 1
ATOM 1362 O O . LEU A 1 164 ? -8.747 -2.518 -8.937 1.00 89.12 164 LEU A O 1
ATOM 1366 N N . ILE A 1 165 ? -7.986 -2.727 -6.828 1.00 90.25 165 ILE A N 1
ATOM 1367 C CA . ILE A 1 165 ? -6.602 -3.042 -7.196 1.00 90.25 165 ILE A CA 1
ATOM 1368 C C . ILE A 1 165 ? -6.546 -4.324 -8.033 1.00 90.25 165 ILE A C 1
ATOM 1370 O O . ILE A 1 165 ? -5.927 -4.352 -9.094 1.00 90.25 165 ILE A O 1
ATOM 1374 N N . SER A 1 166 ? -7.250 -5.374 -7.601 1.00 86.25 166 SER A N 1
ATOM 1375 C CA . SER A 1 166 ? -7.282 -6.661 -8.307 1.00 86.25 166 SER A CA 1
ATOM 1376 C C . SER A 1 166 ? -7.956 -6.563 -9.674 1.00 86.25 166 SER A C 1
ATOM 1378 O O . SER A 1 166 ? -7.652 -7.355 -10.556 1.00 86.25 166 SER A O 1
ATOM 1380 N N . SER A 1 167 ? -8.868 -5.607 -9.873 1.00 84.38 167 SER A N 1
ATOM 1381 C CA . SER A 1 167 ? -9.540 -5.376 -11.156 1.00 84.38 167 SER A CA 1
ATOM 1382 C C . SER A 1 167 ? -8.688 -4.602 -12.168 1.00 84.38 167 SER A C 1
ATOM 1384 O O . SER A 1 167 ? -9.066 -4.515 -13.337 1.00 84.38 167 SER A O 1
ATOM 1386 N N . ASN A 1 168 ? -7.533 -4.066 -11.755 1.00 83.75 168 ASN A N 1
ATOM 1387 C CA . ASN A 1 168 ? -6.674 -3.271 -12.622 1.00 83.75 168 ASN A CA 1
ATOM 1388 C C . ASN A 1 168 ? -6.196 -4.085 -13.843 1.00 83.75 168 ASN A C 1
ATOM 1390 O O . ASN A 1 168 ? -5.858 -5.269 -13.755 1.00 83.75 168 ASN A O 1
ATOM 1394 N N . ASN A 1 169 ? -6.147 -3.432 -15.006 1.00 78.88 169 ASN A N 1
ATOM 1395 C CA . ASN A 1 169 ? -5.758 -4.058 -16.269 1.00 78.88 169 ASN A CA 1
ATOM 1396 C C . ASN A 1 169 ? -4.343 -4.655 -16.235 1.00 78.88 169 ASN A C 1
ATOM 1398 O O . ASN A 1 169 ? -4.123 -5.672 -16.885 1.00 78.88 169 ASN A O 1
ATOM 1402 N N . PHE A 1 170 ? -3.411 -4.071 -15.476 1.00 75.94 170 PHE A N 1
ATOM 1403 C CA . PHE A 1 170 ? -2.058 -4.618 -15.320 1.00 75.94 170 PHE A CA 1
ATOM 1404 C C . PHE A 1 170 ? -2.036 -5.948 -14.552 1.00 75.94 170 PHE A C 1
ATOM 1406 O O . PHE A 1 170 ? -1.133 -6.756 -14.751 1.00 75.94 170 PHE A O 1
ATOM 1413 N N . VAL A 1 171 ? -3.033 -6.202 -13.697 1.00 73.56 171 VAL A N 1
ATOM 1414 C CA . VAL A 1 171 ? -3.151 -7.453 -12.933 1.00 73.56 171 VAL A CA 1
ATOM 1415 C C . VAL A 1 171 ? -3.767 -8.561 -13.787 1.00 73.56 171 VAL A C 1
ATOM 1417 O O . VAL A 1 171 ? -3.279 -9.692 -13.757 1.00 73.56 171 VAL A O 1
ATOM 1420 N N . ASN A 1 172 ? -4.816 -8.228 -14.548 1.00 69.69 172 ASN A N 1
ATOM 1421 C CA . ASN A 1 172 ? -5.678 -9.213 -15.212 1.00 69.69 172 ASN A CA 1
ATOM 1422 C C . ASN A 1 172 ? -5.369 -9.465 -16.682 1.00 69.69 172 ASN A C 1
ATOM 1424 O O . ASN A 1 172 ? -5.727 -10.524 -17.192 1.00 69.69 172 ASN A O 1
ATOM 1428 N N . LYS A 1 173 ? -4.760 -8.514 -17.394 1.00 67.44 173 LYS A N 1
ATOM 1429 C CA . LYS A 1 173 ? -4.383 -8.771 -18.782 1.00 67.44 173 LYS A CA 1
ATOM 1430 C C . LYS A 1 173 ? -3.097 -9.582 -18.798 1.00 67.44 173 LYS A C 1
ATOM 1432 O O . LYS A 1 173 ? -2.104 -9.213 -18.166 1.00 67.44 173 LYS A O 1
ATOM 1437 N N . GLU A 1 174 ? -3.111 -10.671 -19.557 1.00 60.66 174 GLU A N 1
ATOM 1438 C CA . GLU A 1 174 ? -1.890 -11.168 -20.175 1.00 60.66 174 GLU A CA 1
ATOM 1439 C C . GLU A 1 174 ? -1.407 -10.042 -21.080 1.00 60.66 174 GLU A C 1
ATOM 1441 O O . GLU A 1 174 ? -1.977 -9.746 -22.129 1.00 60.66 174 GLU A O 1
ATOM 1446 N N . ILE A 1 175 ? -0.453 -9.275 -20.568 1.00 61.25 175 ILE A N 1
ATOM 1447 C CA . ILE A 1 175 ? 0.280 -8.351 -21.403 1.00 61.25 175 ILE A CA 1
ATOM 1448 C C . ILE A 1 175 ? 1.132 -9.284 -22.251 1.00 61.25 175 ILE A C 1
ATOM 1450 O O . ILE A 1 175 ? 2.018 -9.928 -21.696 1.00 61.25 175 ILE A O 1
ATOM 1454 N N . ASP A 1 176 ? 0.788 -9.406 -23.537 1.00 55.75 176 ASP A N 1
ATOM 1455 C CA . ASP A 1 176 ? 1.624 -10.026 -24.569 1.00 55.75 176 ASP A CA 1
ATOM 1456 C C . ASP A 1 176 ? 2.931 -9.229 -24.605 1.00 55.75 176 ASP A C 1
ATOM 1458 O O . ASP A 1 176 ? 3.092 -8.216 -25.295 1.00 55.75 176 ASP A O 1
ATOM 1462 N N . LEU A 1 177 ? 3.815 -9.600 -23.697 1.00 57.00 177 LEU A N 1
ATOM 1463 C CA . LEU A 1 177 ? 5.195 -9.210 -23.689 1.00 57.00 177 LEU A CA 1
ATOM 1464 C C . LEU A 1 177 ? 5.863 -10.365 -24.400 1.00 57.00 177 LEU A C 1
ATOM 1466 O O . LEU A 1 177 ? 5.827 -11.479 -23.888 1.00 57.00 177 LEU A O 1
ATOM 1470 N N . ASP A 1 178 ? 6.449 -10.115 -25.567 1.00 55.72 178 ASP A N 1
ATOM 1471 C CA . ASP A 1 178 ? 7.505 -10.998 -26.044 1.00 55.72 178 ASP A CA 1
ATOM 1472 C C . ASP A 1 178 ? 8.542 -11.040 -24.913 1.00 55.72 178 ASP A C 1
ATOM 1474 O O . ASP A 1 178 ? 9.308 -10.084 -24.753 1.00 55.72 178 ASP A O 1
ATOM 1478 N N . GLU A 1 179 ? 8.502 -12.088 -24.080 1.00 52.66 179 GLU A N 1
ATOM 1479 C CA . GLU A 1 179 ? 9.350 -12.259 -22.889 1.00 52.66 179 GLU A CA 1
ATOM 1480 C C . GLU A 1 179 ? 10.840 -12.220 -23.267 1.00 52.66 179 GLU A C 1
ATOM 1482 O O . GLU A 1 179 ? 11.688 -11.844 -22.462 1.00 52.66 179 GLU A O 1
ATOM 1487 N N . GLU A 1 180 ? 11.150 -12.509 -24.534 1.00 55.19 180 GLU A N 1
ATOM 1488 C CA . GLU A 1 180 ? 12.488 -12.421 -25.119 1.00 55.19 180 GLU A CA 1
ATOM 1489 C C . GLU A 1 180 ? 12.978 -10.973 -25.312 1.00 55.19 180 GLU A C 1
ATOM 1491 O O . GLU A 1 180 ? 14.182 -10.708 -25.330 1.00 55.19 180 GLU A O 1
ATOM 1496 N N . SER A 1 181 ? 12.071 -10.000 -25.429 1.00 63.78 181 SER A N 1
ATOM 1497 C CA . SER A 1 181 ? 12.420 -8.601 -25.672 1.00 63.78 181 SER A CA 1
ATOM 1498 C C . SER A 1 181 ? 12.524 -7.839 -24.349 1.00 63.78 181 SER A C 1
ATOM 1500 O O . SER A 1 181 ? 11.607 -7.113 -23.972 1.00 63.78 181 SER A O 1
ATOM 1502 N N . LYS A 1 182 ? 13.654 -7.979 -23.633 1.00 79.12 182 LYS A N 1
ATOM 1503 C CA . LYS A 1 182 ? 14.009 -7.200 -22.421 1.00 79.12 182 LYS A CA 1
ATOM 1504 C C . LYS A 1 182 ? 14.050 -5.686 -22.722 1.00 79.12 182 LYS A C 1
ATOM 1506 O O . LYS A 1 182 ? 15.110 -5.071 -22.814 1.00 79.12 182 LYS A O 1
ATOM 1511 N N . THR A 1 183 ? 12.887 -5.075 -22.911 1.00 88.12 183 THR A N 1
ATOM 1512 C CA . THR A 1 183 ? 12.663 -3.682 -23.319 1.00 88.12 183 THR A CA 1
ATOM 1513 C C . THR A 1 183 ? 12.042 -2.890 -22.178 1.00 88.12 183 THR A C 1
ATOM 1515 O O . THR A 1 183 ? 11.355 -3.458 -21.328 1.00 88.12 183 THR A O 1
ATOM 1518 N N . TYR A 1 184 ? 12.169 -1.562 -22.211 1.00 89.75 184 TYR A N 1
ATOM 1519 C CA . TYR A 1 184 ? 11.510 -0.680 -21.242 1.00 89.75 184 TYR A CA 1
ATOM 1520 C C . TYR A 1 184 ? 10.012 -0.969 -21.076 1.00 89.75 184 TYR A C 1
ATOM 1522 O O . TYR A 1 184 ? 9.522 -1.086 -19.958 1.00 89.75 184 TYR A O 1
ATOM 1530 N N . LYS A 1 185 ? 9.276 -1.138 -22.183 1.00 88.94 185 LYS A N 1
ATOM 1531 C CA . LYS A 1 185 ? 7.827 -1.390 -22.146 1.00 88.94 185 LYS A CA 1
ATOM 1532 C C . LYS A 1 185 ? 7.497 -2.700 -21.425 1.00 88.94 185 LYS A C 1
ATOM 1534 O O . LYS A 1 185 ? 6.551 -2.735 -20.641 1.00 88.94 185 LYS A O 1
ATOM 1539 N N . SER A 1 186 ? 8.268 -3.754 -21.696 1.00 87.38 186 SER A N 1
ATOM 1540 C CA . SER A 1 186 ? 8.098 -5.046 -21.026 1.00 87.38 186 SER A CA 1
ATOM 1541 C C . SER A 1 186 ? 8.450 -4.985 -19.541 1.00 87.38 186 SER A C 1
ATOM 1543 O O . SER A 1 186 ? 7.676 -5.485 -18.729 1.00 87.38 186 SER A O 1
ATOM 1545 N N . GLY A 1 187 ? 9.520 -4.268 -19.180 1.00 89.62 187 GLY A N 1
ATOM 1546 C CA . GLY A 1 187 ? 9.879 -4.000 -17.790 1.00 89.62 187 GLY A CA 1
ATOM 1547 C C . GLY A 1 187 ? 8.782 -3.223 -17.070 1.00 89.62 187 GLY A C 1
ATOM 1548 O O . GLY A 1 187 ? 8.314 -3.635 -16.020 1.00 89.62 187 GLY A O 1
ATOM 1549 N N . PHE A 1 188 ? 8.280 -2.140 -17.663 1.00 92.06 188 PHE A N 1
ATOM 1550 C CA . PHE A 1 188 ? 7.206 -1.338 -17.071 1.00 92.06 188 PHE A CA 1
ATOM 1551 C C . PHE A 1 188 ? 5.951 -2.159 -16.792 1.00 92.06 188 PHE A C 1
ATOM 1553 O O . PHE A 1 188 ? 5.383 -2.107 -15.701 1.00 92.06 188 PHE A O 1
ATOM 1560 N N . ALA A 1 189 ? 5.530 -2.953 -17.770 1.00 89.75 189 ALA A N 1
ATOM 1561 C CA . ALA A 1 189 ? 4.388 -3.836 -17.632 1.00 89.75 189 ALA A CA 1
ATOM 1562 C C . ALA A 1 189 ? 4.586 -4.894 -16.530 1.00 89.75 189 ALA A C 1
ATOM 1564 O O . ALA A 1 189 ? 3.671 -5.109 -15.729 1.00 89.75 189 ALA A O 1
ATOM 1565 N N . SER A 1 190 ? 5.762 -5.531 -16.464 1.00 88.69 190 SER A N 1
ATOM 1566 C CA . SER A 1 190 ? 6.071 -6.539 -15.443 1.00 88.69 190 SER A CA 1
ATOM 1567 C C . SER A 1 190 ? 6.161 -5.922 -14.045 1.00 88.69 190 SER A C 1
ATOM 1569 O O . SER A 1 190 ? 5.538 -6.432 -13.112 1.00 88.69 190 SER A O 1
ATOM 1571 N N . GLY A 1 191 ? 6.822 -4.771 -13.917 1.00 91.81 191 GLY A N 1
ATOM 1572 C CA . GLY A 1 191 ? 6.924 -4.000 -12.683 1.00 91.81 191 GLY A CA 1
ATOM 1573 C C . GLY A 1 191 ? 5.569 -3.541 -12.148 1.00 91.81 191 GLY A C 1
ATOM 1574 O O . GLY A 1 191 ? 5.252 -3.773 -10.982 1.00 91.81 191 GLY A O 1
ATOM 1575 N N . ALA A 1 192 ? 4.715 -2.968 -13.002 1.00 92.81 192 ALA A N 1
ATOM 1576 C CA . ALA A 1 192 ? 3.371 -2.549 -12.602 1.00 92.81 192 ALA A CA 1
ATOM 1577 C C . ALA A 1 192 ? 2.517 -3.738 -12.133 1.00 92.81 192 ALA A C 1
ATOM 1579 O O . ALA A 1 192 ? 1.855 -3.674 -11.093 1.00 92.81 192 ALA A O 1
ATOM 1580 N N . LYS A 1 193 ? 2.573 -4.861 -12.860 1.00 91.31 193 LYS A N 1
ATOM 1581 C CA . LYS A 1 193 ? 1.887 -6.104 -12.482 1.00 91.31 193 LYS A CA 1
ATOM 1582 C C . LYS A 1 193 ? 2.375 -6.633 -11.132 1.00 91.31 193 LYS A C 1
ATOM 1584 O O . LYS A 1 193 ? 1.548 -7.019 -10.304 1.00 91.31 193 LYS A O 1
ATOM 1589 N N . ALA A 1 194 ? 3.687 -6.641 -10.899 1.00 90.56 194 ALA A N 1
ATOM 1590 C CA . ALA A 1 194 ? 4.277 -7.057 -9.631 1.00 90.56 194 ALA A CA 1
ATOM 1591 C C . ALA A 1 194 ? 3.843 -6.137 -8.479 1.00 90.56 194 ALA A C 1
ATOM 1593 O O . ALA A 1 194 ? 3.339 -6.631 -7.472 1.00 90.56 194 ALA A O 1
ATOM 1594 N N . GLY A 1 195 ? 3.939 -4.814 -8.654 1.00 92.88 195 GLY A N 1
ATOM 1595 C CA . GLY A 1 195 ? 3.561 -3.827 -7.638 1.00 92.88 195 GLY A CA 1
ATOM 1596 C C . GLY A 1 195 ? 2.104 -3.959 -7.184 1.00 92.88 195 GLY A C 1
ATOM 1597 O O . GLY A 1 195 ? 1.829 -4.031 -5.982 1.00 92.88 195 GLY A O 1
ATOM 1598 N N . PHE A 1 196 ? 1.159 -4.092 -8.121 1.00 93.12 196 PHE A N 1
ATOM 1599 C CA . PHE A 1 196 ? -0.247 -4.316 -7.769 1.00 93.12 196 PHE A CA 1
ATOM 1600 C C . PHE A 1 196 ? -0.473 -5.663 -7.070 1.00 93.12 196 PHE A C 1
ATOM 1602 O O . PHE A 1 196 ? -1.182 -5.713 -6.063 1.00 93.12 196 PHE A O 1
ATOM 1609 N N . LYS A 1 197 ? 0.136 -6.755 -7.554 1.00 90.25 197 LYS A N 1
ATOM 1610 C CA . LYS A 1 197 ? -0.012 -8.086 -6.937 1.00 90.25 197 LYS A CA 1
ATOM 1611 C C . LYS A 1 197 ? 0.544 -8.135 -5.515 1.00 90.25 197 LYS A C 1
ATOM 1613 O O . LYS A 1 197 ? -0.144 -8.634 -4.627 1.00 90.25 197 LYS A O 1
ATOM 1618 N N . LEU A 1 198 ? 1.742 -7.593 -5.291 1.00 91.62 198 LEU A N 1
ATOM 1619 C CA . LEU A 1 198 ? 2.359 -7.514 -3.963 1.00 91.62 198 LEU A CA 1
ATOM 1620 C C . LEU A 1 198 ? 1.491 -6.705 -3.002 1.00 91.62 198 LEU A C 1
ATOM 1622 O O . LEU A 1 198 ? 1.273 -7.110 -1.866 1.00 91.62 198 LEU A O 1
ATOM 1626 N N . THR A 1 199 ? 0.913 -5.608 -3.487 1.00 92.25 199 THR A N 1
ATOM 1627 C CA . THR A 1 199 ? 0.001 -4.793 -2.684 1.00 92.25 199 THR A CA 1
ATOM 1628 C C . THR A 1 199 ? -1.262 -5.561 -2.285 1.00 92.25 199 THR A C 1
ATOM 1630 O O . THR A 1 199 ? -1.695 -5.482 -1.139 1.00 92.25 199 THR A O 1
ATOM 1633 N N . VAL A 1 200 ? -1.846 -6.352 -3.190 1.00 90.69 200 VAL A N 1
ATOM 1634 C CA . VAL A 1 200 ? -2.999 -7.208 -2.855 1.00 90.69 200 VAL A CA 1
ATOM 1635 C C . VAL A 1 200 ? -2.644 -8.228 -1.772 1.00 90.69 200 VAL A C 1
ATOM 1637 O O . VAL A 1 200 ? -3.460 -8.456 -0.879 1.00 90.69 200 VAL A O 1
ATOM 1640 N N . VAL A 1 201 ? -1.456 -8.835 -1.839 1.00 89.62 201 VAL A N 1
ATOM 1641 C CA . VAL A 1 201 ? -0.976 -9.783 -0.819 1.00 89.62 201 VAL A CA 1
ATOM 1642 C C . VAL A 1 201 ? -0.818 -9.084 0.533 1.00 89.62 201 VAL A C 1
ATOM 1644 O O . VAL A 1 201 ? -1.459 -9.501 1.495 1.00 89.62 201 VAL A O 1
ATOM 1647 N N . GLU A 1 202 ? -0.086 -7.968 0.583 1.00 90.12 202 GLU A N 1
ATOM 1648 C CA . GLU A 1 202 ? 0.132 -7.181 1.809 1.00 90.12 202 GLU A CA 1
ATOM 1649 C C . GLU A 1 202 ? -1.195 -6.753 2.457 1.00 90.12 202 GLU A C 1
ATOM 1651 O O . GLU A 1 202 ? -1.379 -6.882 3.667 1.00 90.12 202 GLU A O 1
ATOM 1656 N N . LEU A 1 203 ? -2.162 -6.275 1.662 1.00 88.94 203 LEU A N 1
ATOM 1657 C CA . LEU A 1 203 ? -3.475 -5.876 2.177 1.00 88.94 203 LEU A CA 1
ATOM 1658 C C . LEU A 1 203 ? -4.250 -7.065 2.757 1.00 88.94 203 LEU A C 1
ATOM 1660 O O . LEU A 1 203 ? -4.869 -6.935 3.814 1.00 88.94 203 LEU A O 1
ATOM 1664 N N . LYS A 1 204 ? -4.215 -8.230 2.102 1.00 87.12 204 LYS A N 1
ATOM 1665 C CA . LYS A 1 204 ? -4.883 -9.435 2.614 1.00 87.12 204 LYS A CA 1
ATOM 1666 C C . LYS A 1 204 ? -4.274 -9.904 3.931 1.00 87.12 204 LYS A C 1
ATOM 1668 O O . LYS A 1 204 ? -5.021 -10.221 4.854 1.00 87.12 204 LYS A O 1
ATOM 1673 N N . GLU A 1 205 ? -2.948 -9.905 4.035 1.00 86.69 205 GLU A N 1
ATOM 1674 C CA . GLU A 1 205 ? -2.236 -10.309 5.249 1.00 86.69 205 GLU A CA 1
ATOM 1675 C C . GLU A 1 205 ? -2.491 -9.331 6.400 1.00 86.69 205 GLU A C 1
ATOM 1677 O O . GLU A 1 205 ? -2.936 -9.730 7.480 1.00 86.69 205 GLU A O 1
ATOM 1682 N N . ARG A 1 206 ? -2.300 -8.030 6.157 1.00 84.56 206 ARG A N 1
ATOM 1683 C CA . ARG A 1 206 ? -2.393 -6.987 7.187 1.00 84.56 206 ARG A CA 1
ATOM 1684 C C . ARG A 1 206 ? -3.806 -6.793 7.744 1.00 84.56 206 ARG A C 1
ATOM 1686 O O . ARG A 1 206 ? -3.954 -6.405 8.907 1.00 84.56 206 ARG A O 1
ATOM 1693 N N . PHE A 1 207 ? -4.837 -7.039 6.936 1.00 84.00 207 PHE A N 1
ATOM 1694 C CA . PHE A 1 207 ? -6.241 -6.933 7.353 1.00 84.00 207 PHE A CA 1
ATOM 1695 C C . PHE A 1 207 ? -6.916 -8.291 7.588 1.00 84.00 207 PHE A C 1
ATOM 1697 O O . PHE A 1 207 ? -8.115 -8.322 7.848 1.00 84.00 207 PHE A O 1
ATOM 1704 N N . SER A 1 208 ? -6.165 -9.399 7.527 1.00 78.69 208 SER A N 1
ATOM 1705 C CA . SER A 1 208 ? -6.683 -10.766 7.722 1.00 78.69 208 SER A CA 1
ATOM 1706 C C . SER A 1 208 ? -7.920 -11.071 6.865 1.00 78.69 208 SER A C 1
ATOM 1708 O O . SER A 1 208 ? -8.851 -11.755 7.290 1.00 78.69 208 SER A O 1
ATOM 1710 N N . VAL A 1 209 ? -7.939 -10.537 5.643 1.00 66.94 209 VAL A N 1
ATOM 1711 C CA . VAL A 1 209 ? -9.028 -10.755 4.692 1.00 66.94 209 VAL A CA 1
ATOM 1712 C C . VAL A 1 209 ? -8.794 -12.098 4.010 1.00 66.94 209 VAL A C 1
ATOM 1714 O O . VAL A 1 209 ? -7.933 -12.230 3.138 1.00 66.94 209 VAL A O 1
ATOM 1717 N N . HIS A 1 210 ? -9.577 -13.098 4.404 1.00 52.09 210 HIS A N 1
ATOM 1718 C CA . HIS A 1 210 ? -9.635 -14.394 3.736 1.00 52.09 210 HIS A CA 1
ATOM 1719 C C . HIS A 1 210 ? -10.784 -14.384 2.720 1.00 52.09 210 HIS A C 1
ATOM 1721 O O . HIS A 1 210 ? -11.912 -14.034 3.067 1.00 52.09 210 HIS A O 1
ATOM 1727 N N . VAL A 1 211 ? -10.478 -14.723 1.465 1.00 45.53 211 VAL A N 1
ATOM 1728 C CA . VAL A 1 211 ? -11.477 -14.996 0.418 1.00 45.53 211 VAL A CA 1
ATOM 1729 C C . VAL A 1 211 ? -11.723 -16.492 0.375 1.00 45.53 211 VAL A C 1
ATOM 1731 O O . VAL A 1 211 ? -10.706 -17.222 0.370 1.00 45.53 211 VAL A O 1
#